Protein AF-A0AAD3DGN3-F1 (afdb_monomer_lite)

Sequence (298 aa):
MSTAPLQTVFLSGINHNELRPGQQLTIDHLRALQQHLAENAGRARALQQLQQQAQQQGVRPTAAAGVGVKAEPAVKEEDGPKPAPPPQQAPAQQQAPPQPQPQQQPPQLQLTPQQLQQLQQLPPQQQAAALLALQLQQQQARAAAAAAAAQAQAQGQGARPQGAAYGVGPAALALNVFPQQSGRPGVPAGLPAHVQSAAAAAQHHQQHHQRSAAQQQKQQQKQQQKAAAAAAAAEADEGEGDEAATDQWVQCSKCQQWRQVPDEFWPDIENADEDEDWLCKDALWDVEEYEPHTPACC

Structure (mmCIF, N/CA/C/O backbone):
data_AF-A0AAD3DGN3-F1
#
_entry.id   AF-A0AAD3DGN3-F1
#
loop_
_atom_site.group_PDB
_atom_site.id
_atom_site.type_symbol
_atom_site.label_atom_id
_atom_site.label_alt_id
_atom_site.label_comp_id
_atom_site.label_asym_id
_atom_site.label_entity_id
_atom_site.label_seq_id
_atom_site.pdbx_PDB_ins_code
_atom_site.Cartn_x
_atom_site.Cartn_y
_atom_site.Cartn_z
_atom_site.occupancy
_atom_site.B_iso_or_equiv
_atom_site.auth_seq_id
_atom_site.auth_comp_id
_atom_site.auth_asym_id
_atom_site.auth_atom_id
_atom_site.pdbx_PDB_model_num
ATOM 1 N N . MET A 1 1 ? 34.299 24.118 -24.457 1.00 45.72 1 MET A N 1
ATOM 2 C CA . MET A 1 1 ? 32.856 23.966 -24.723 1.00 45.72 1 MET A CA 1
ATOM 3 C C . MET A 1 1 ? 32.385 22.802 -23.874 1.00 45.72 1 MET A C 1
ATOM 5 O O . MET A 1 1 ? 32.772 21.679 -24.154 1.00 45.72 1 MET A O 1
ATOM 9 N N . SER A 1 2 ? 31.711 23.107 -22.763 1.00 46.41 2 SER A N 1
ATOM 10 C CA . SER A 1 2 ? 31.188 22.121 -21.813 1.00 46.41 2 SER A CA 1
ATOM 11 C C . SER A 1 2 ? 29.794 21.694 -22.244 1.00 46.41 2 SER A C 1
ATOM 13 O O . SER A 1 2 ? 28.918 22.545 -22.376 1.00 46.41 2 SER A O 1
ATOM 15 N N . THR A 1 3 ? 29.582 20.397 -22.406 1.00 45.75 3 THR A N 1
ATOM 16 C CA . THR A 1 3 ? 28.257 19.787 -22.497 1.00 45.75 3 THR A CA 1
ATOM 17 C C . THR A 1 3 ? 28.015 19.009 -21.209 1.00 45.75 3 THR A C 1
ATOM 19 O O . THR A 1 3 ? 28.681 18.018 -20.927 1.00 45.75 3 THR A O 1
ATOM 22 N N . ALA A 1 4 ? 27.094 19.512 -20.389 1.00 43.28 4 ALA A N 1
ATOM 23 C CA . ALA A 1 4 ? 26.541 18.777 -19.260 1.00 43.28 4 ALA A CA 1
ATOM 24 C C . ALA A 1 4 ? 25.316 17.986 -19.751 1.00 43.28 4 ALA A C 1
ATOM 26 O O . ALA A 1 4 ? 24.482 18.580 -20.440 1.00 43.28 4 ALA A O 1
ATOM 27 N N . PRO A 1 5 ? 25.172 16.691 -19.428 1.00 54.66 5 PRO A N 1
ATOM 28 C CA . PRO A 1 5 ? 23.942 15.966 -19.709 1.00 54.66 5 PRO A CA 1
ATOM 29 C C . PRO A 1 5 ? 22.860 16.305 -18.673 1.00 54.66 5 PRO A C 1
ATOM 31 O O . PRO A 1 5 ? 23.113 16.352 -17.467 1.00 54.66 5 PRO A O 1
ATOM 34 N N . LEU A 1 6 ? 21.653 16.564 -19.178 1.00 44.12 6 LEU A N 1
ATOM 35 C CA . LEU A 1 6 ? 20.434 16.773 -18.405 1.00 44.12 6 LEU A CA 1
ATOM 36 C C . LEU A 1 6 ? 19.944 15.441 -17.828 1.00 44.12 6 LEU A C 1
ATOM 38 O O . LEU A 1 6 ? 19.894 14.433 -18.526 1.00 44.12 6 LEU A O 1
ATOM 42 N N . GLN A 1 7 ? 19.569 15.469 -16.550 1.00 40.38 7 GLN A N 1
ATOM 43 C CA . GLN A 1 7 ? 18.824 14.404 -15.893 1.00 40.38 7 GLN A CA 1
ATOM 44 C C . GLN A 1 7 ? 17.384 14.387 -16.411 1.00 40.38 7 GLN A C 1
ATOM 46 O O . GLN A 1 7 ? 16.714 15.420 -16.402 1.00 40.38 7 GLN A O 1
ATOM 51 N N . THR A 1 8 ? 16.889 13.211 -16.784 1.00 34.28 8 THR A N 1
ATOM 52 C CA . THR A 1 8 ? 15.460 12.971 -16.992 1.00 34.28 8 THR A CA 1
ATOM 53 C C . THR A 1 8 ? 14.993 12.010 -15.909 1.00 34.28 8 THR A C 1
ATOM 55 O O . THR A 1 8 ? 15.471 10.885 -15.805 1.00 34.28 8 THR A O 1
ATOM 58 N N . VAL A 1 9 ? 14.098 12.501 -15.057 1.00 39.91 9 VAL A N 1
ATOM 59 C CA . VAL A 1 9 ? 13.462 11.754 -13.974 1.00 39.91 9 VAL A CA 1
ATOM 60 C C . VAL A 1 9 ? 12.065 11.376 -14.458 1.00 39.91 9 VAL A C 1
ATOM 62 O O . VAL A 1 9 ? 11.221 12.255 -14.609 1.00 39.91 9 VAL A O 1
ATOM 65 N N . PHE A 1 10 ? 11.820 10.086 -14.688 1.00 35.41 10 PHE A N 1
ATOM 66 C CA . PHE A 1 10 ? 10.475 9.524 -14.809 1.00 35.41 10 PHE A CA 1
ATOM 67 C C . PHE A 1 10 ? 10.200 8.680 -13.559 1.00 35.41 10 PHE A C 1
ATOM 69 O O . PHE A 1 10 ? 10.872 7.684 -13.310 1.00 35.41 10 PHE A O 1
ATOM 76 N N . LEU A 1 11 ? 9.235 9.121 -12.749 1.00 56.00 11 LEU A N 1
ATOM 77 C CA . LEU A 1 11 ? 8.663 8.365 -11.635 1.00 56.00 11 LEU A CA 1
ATOM 78 C C . LEU A 1 11 ? 7.195 8.087 -11.960 1.00 56.00 11 LEU A C 1
ATOM 80 O O . LEU A 1 11 ? 6.357 8.988 -11.914 1.00 56.00 11 LEU A O 1
ATOM 84 N N . SER A 1 12 ? 6.880 6.831 -12.252 1.00 41.41 12 SER A N 1
ATOM 85 C CA . SER A 1 12 ? 5.540 6.268 -12.095 1.00 41.41 12 SER A CA 1
ATOM 86 C C . SER A 1 12 ? 5.666 4.790 -11.743 1.00 41.41 12 SER A C 1
ATOM 88 O O . SER A 1 12 ? 6.341 4.052 -12.443 1.00 41.41 12 SER A O 1
ATOM 90 N N . GLY A 1 13 ? 5.051 4.411 -10.617 1.00 42.44 13 GLY A N 1
ATOM 91 C CA . GLY A 1 13 ? 4.724 3.033 -10.239 1.00 42.44 13 GLY A CA 1
ATOM 92 C C . GLY A 1 13 ? 5.894 2.060 -10.084 1.00 42.44 13 GLY A C 1
ATOM 93 O O . GLY A 1 13 ? 6.136 1.259 -10.973 1.00 42.44 13 GLY A O 1
ATOM 94 N N . ILE A 1 14 ? 6.558 2.039 -8.920 1.00 43.88 14 ILE A N 1
ATOM 95 C 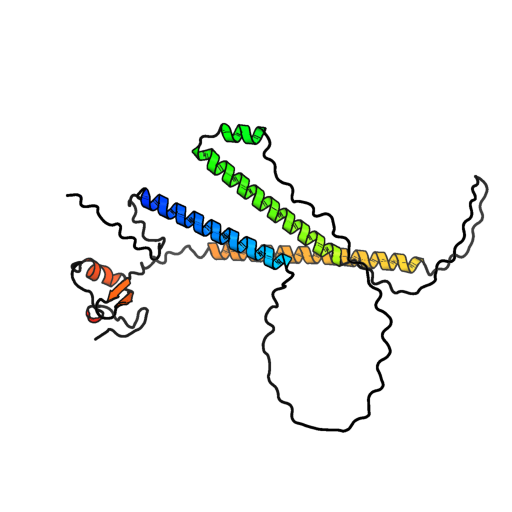CA . ILE A 1 14 ? 7.446 0.917 -8.561 1.00 43.88 14 ILE A CA 1
ATOM 96 C C . ILE A 1 14 ? 6.565 -0.299 -8.240 1.00 43.88 14 ILE A C 1
ATOM 98 O O . ILE A 1 14 ? 6.152 -0.513 -7.094 1.00 43.88 14 ILE A O 1
ATOM 102 N N . ASN A 1 15 ? 6.243 -1.062 -9.280 1.00 43.03 15 ASN A N 1
ATOM 103 C CA . ASN A 1 15 ? 5.674 -2.395 -9.175 1.00 43.03 15 ASN A CA 1
ATOM 104 C C . ASN A 1 15 ? 6.775 -3.318 -8.621 1.00 43.03 15 ASN A C 1
ATOM 106 O O . ASN A 1 15 ? 7.885 -3.353 -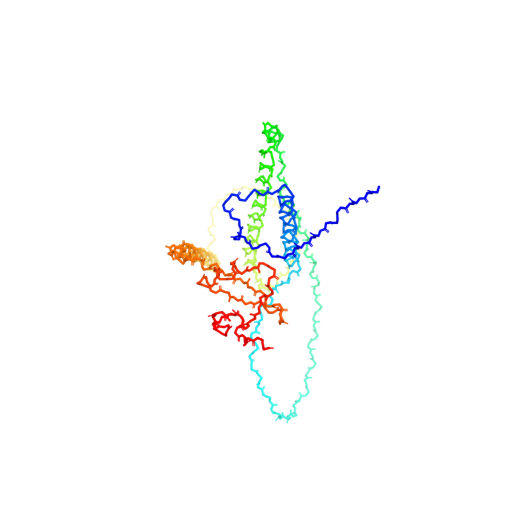9.146 1.00 43.03 15 ASN A O 1
ATOM 110 N N . HIS A 1 16 ? 6.524 -4.002 -7.503 1.00 48.09 16 HIS A N 1
ATOM 111 C CA . HIS A 1 16 ? 7.560 -4.737 -6.757 1.00 48.09 16 HIS A CA 1
ATOM 112 C C . HIS A 1 16 ? 8.007 -6.055 -7.432 1.00 48.09 16 HIS A C 1
ATOM 114 O O . HIS A 1 16 ? 8.750 -6.813 -6.813 1.00 48.09 16 HIS A O 1
ATOM 120 N N . ASN A 1 17 ? 7.596 -6.325 -8.678 1.00 45.44 17 ASN A N 1
ATOM 121 C CA . ASN A 1 17 ? 7.754 -7.636 -9.317 1.00 45.44 17 ASN A CA 1
ATOM 122 C C . ASN A 1 17 ? 8.798 -7.713 -10.453 1.00 45.44 17 ASN A C 1
ATOM 124 O O . ASN A 1 17 ? 9.010 -8.785 -11.003 1.00 45.44 17 ASN A O 1
ATOM 128 N N . GLU A 1 18 ? 9.503 -6.625 -10.788 1.00 46.66 18 GLU A N 1
ATOM 129 C CA . GLU A 1 18 ? 10.437 -6.601 -11.937 1.00 46.66 18 GLU A CA 1
ATOM 130 C C . GLU A 1 18 ? 11.936 -6.647 -11.581 1.00 46.66 18 GLU A C 1
ATOM 132 O O . GLU A 1 18 ? 12.802 -6.300 -12.387 1.00 46.66 18 GLU A O 1
ATOM 137 N N . LEU A 1 19 ? 12.306 -7.104 -10.383 1.00 49.84 19 LEU A N 1
ATOM 138 C CA . LEU A 1 19 ? 13.719 -7.363 -10.086 1.00 49.84 19 LEU A CA 1
ATOM 139 C C . LEU A 1 19 ? 14.132 -8.708 -10.696 1.00 49.84 19 LEU A C 1
ATOM 141 O O . LEU A 1 19 ? 14.111 -9.741 -10.025 1.00 49.84 19 LEU A O 1
ATOM 145 N N . ARG A 1 20 ? 14.538 -8.690 -11.977 1.00 49.59 20 ARG A N 1
ATOM 146 C CA . ARG A 1 20 ? 15.172 -9.848 -12.631 1.00 49.59 20 ARG A CA 1
ATOM 147 C C . ARG A 1 20 ? 16.309 -10.374 -11.735 1.00 49.59 20 ARG A C 1
ATOM 149 O O . ARG A 1 20 ? 17.140 -9.572 -11.283 1.00 49.59 20 ARG A O 1
ATOM 156 N N . PRO A 1 21 ? 16.407 -11.696 -11.499 1.00 43.12 21 PRO A N 1
ATOM 157 C CA . PRO A 1 21 ? 17.508 -12.271 -10.737 1.00 43.12 21 PRO A CA 1
ATOM 158 C C . PRO A 1 21 ? 18.853 -11.847 -11.342 1.00 43.12 21 PRO A C 1
ATOM 160 O O . PRO A 1 21 ? 19.177 -12.204 -12.472 1.00 43.12 21 PRO A O 1
ATOM 163 N N . GLY A 1 22 ? 19.631 -11.056 -10.597 1.00 66.38 22 GLY A N 1
ATOM 164 C CA . GLY A 1 22 ? 20.958 -10.587 -11.013 1.00 66.38 22 GLY A CA 1
ATOM 165 C C . GLY A 1 22 ? 21.065 -9.110 -11.408 1.00 66.38 22 GLY A C 1
ATOM 166 O O . GLY A 1 22 ? 22.178 -8.652 -11.675 1.00 66.38 22 GLY A O 1
ATOM 167 N N . GLN A 1 23 ? 19.976 -8.332 -11.401 1.00 66.19 23 GLN A N 1
ATOM 168 C CA . GLN A 1 23 ? 20.078 -6.887 -11.618 1.00 66.19 23 GLN A CA 1
ATOM 169 C C . GLN A 1 23 ? 20.740 -6.213 -10.401 1.00 66.19 23 GLN A C 1
ATOM 171 O O . GLN A 1 23 ? 20.222 -6.246 -9.283 1.00 66.19 23 GLN A O 1
ATOM 176 N N . GLN A 1 24 ? 21.921 -5.616 -10.595 1.00 62.72 24 GLN A N 1
ATOM 177 C CA . GLN A 1 24 ? 22.593 -4.868 -9.533 1.00 62.72 24 GLN A CA 1
ATOM 178 C C . GLN A 1 24 ? 21.877 -3.533 -9.315 1.00 62.72 24 GLN A C 1
ATOM 180 O O . GLN A 1 24 ? 21.930 -2.641 -10.161 1.00 62.72 24 GLN A O 1
ATOM 185 N N . LEU A 1 25 ? 21.227 -3.389 -8.159 1.00 80.69 25 LEU A N 1
ATOM 186 C CA . LEU A 1 25 ? 20.672 -2.117 -7.700 1.00 80.69 25 LEU A CA 1
ATOM 187 C C . LEU A 1 25 ? 21.789 -1.074 -7.611 1.00 80.69 25 LEU A C 1
ATOM 189 O O . LEU A 1 25 ? 22.753 -1.230 -6.857 1.00 80.69 25 LEU A O 1
ATOM 193 N N . THR A 1 26 ? 21.659 0.006 -8.379 1.00 89.06 26 THR A N 1
ATOM 194 C CA . THR A 1 26 ? 22.617 1.110 -8.324 1.00 89.06 26 THR A CA 1
ATOM 195 C C . THR A 1 26 ? 22.485 1.867 -7.000 1.00 89.06 26 THR A C 1
ATOM 197 O O . THR A 1 26 ? 21.435 1.870 -6.350 1.00 89.06 26 THR A O 1
ATOM 200 N N . ILE A 1 27 ? 23.562 2.543 -6.588 1.00 87.62 27 ILE A N 1
ATOM 201 C CA . ILE A 1 27 ? 23.590 3.350 -5.355 1.00 87.62 27 ILE A CA 1
ATOM 202 C C . ILE A 1 27 ? 22.490 4.424 -5.367 1.00 87.62 27 ILE A C 1
ATOM 204 O O . ILE A 1 27 ? 21.884 4.698 -4.329 1.00 87.62 27 ILE A O 1
ATOM 208 N N . ASP A 1 28 ? 22.201 5.004 -6.532 1.00 82.69 28 ASP A N 1
ATOM 209 C CA . ASP A 1 28 ? 21.138 5.998 -6.676 1.00 82.69 28 ASP A CA 1
ATOM 210 C C . ASP A 1 28 ? 19.746 5.384 -6.483 1.00 82.69 28 ASP A C 1
ATOM 212 O O . ASP A 1 28 ? 18.898 5.998 -5.833 1.00 82.69 28 ASP A O 1
ATOM 216 N N . HIS A 1 29 ? 19.533 4.141 -6.927 1.00 81.94 29 HIS A N 1
ATOM 217 C CA . HIS A 1 29 ? 18.278 3.417 -6.712 1.00 81.94 29 HIS A CA 1
ATOM 218 C C . HIS A 1 29 ? 18.041 3.117 -5.224 1.00 81.94 29 HIS A C 1
ATOM 220 O O . HIS A 1 29 ? 16.959 3.361 -4.692 1.00 81.94 29 HIS A O 1
ATOM 226 N N . LEU A 1 30 ? 19.085 2.682 -4.509 1.00 82.88 30 LEU A N 1
ATOM 227 C CA . LEU A 1 30 ? 19.052 2.495 -3.052 1.00 82.88 30 LEU A CA 1
ATOM 228 C C . LEU A 1 30 ? 18.741 3.800 -2.303 1.00 82.88 30 LEU A C 1
ATOM 230 O O . LEU A 1 30 ? 17.990 3.795 -1.325 1.00 82.88 30 LEU A O 1
ATOM 234 N N . ARG A 1 31 ? 19.290 4.931 -2.763 1.00 89.69 31 ARG A N 1
ATOM 235 C CA . ARG A 1 31 ? 19.014 6.248 -2.172 1.00 89.69 31 ARG A CA 1
ATOM 236 C C . ARG A 1 31 ? 17.572 6.694 -2.424 1.00 89.69 31 ARG A C 1
ATOM 238 O O . ARG A 1 31 ? 16.940 7.193 -1.495 1.00 89.69 31 ARG A O 1
ATOM 245 N N . ALA A 1 32 ? 17.048 6.484 -3.630 1.00 83.56 32 ALA A N 1
ATOM 246 C CA . ALA A 1 32 ? 15.655 6.782 -3.963 1.00 83.56 32 ALA A CA 1
ATOM 247 C C . ALA A 1 32 ? 14.682 5.944 -3.114 1.00 83.56 32 ALA A C 1
ATOM 249 O O . ALA A 1 32 ? 13.751 6.488 -2.517 1.00 83.56 32 ALA A O 1
ATOM 250 N N . LEU A 1 33 ? 14.956 4.644 -2.957 1.00 85.75 33 LEU A N 1
ATOM 251 C CA . LEU A 1 33 ? 14.155 3.753 -2.116 1.00 85.75 33 LEU A CA 1
ATOM 252 C C . LEU A 1 33 ? 14.154 4.208 -0.646 1.00 85.75 33 LEU A C 1
ATOM 254 O O . LEU A 1 33 ? 13.114 4.232 0.012 1.00 85.75 33 LEU A O 1
ATOM 258 N N . GLN A 1 34 ? 15.314 4.630 -0.134 1.00 87.75 34 GLN A N 1
ATOM 259 C CA . GLN A 1 34 ? 15.441 5.146 1.229 1.00 87.75 34 GLN A CA 1
ATOM 260 C C . GLN A 1 34 ? 14.637 6.438 1.444 1.00 87.75 34 GLN A C 1
ATOM 262 O O . GLN A 1 34 ? 13.997 6.588 2.487 1.00 87.75 34 GLN A O 1
ATOM 267 N N . GLN A 1 35 ? 14.641 7.358 0.475 1.00 88.81 35 GLN A N 1
ATOM 268 C CA . GLN A 1 35 ? 13.843 8.586 0.547 1.00 88.81 35 GLN A CA 1
ATOM 269 C C . GLN A 1 35 ? 12.344 8.278 0.561 1.00 88.81 35 GLN A C 1
ATOM 271 O O . GLN A 1 35 ? 11.631 8.777 1.429 1.00 88.81 35 GLN A O 1
ATOM 276 N N . HIS A 1 36 ? 11.888 7.377 -0.310 1.00 84.94 36 HIS A N 1
ATOM 277 C CA . HIS A 1 36 ? 10.484 6.975 -0.365 1.00 84.94 36 HIS A CA 1
ATOM 278 C C . HIS A 1 36 ? 10.011 6.311 0.944 1.00 84.94 36 HIS A C 1
ATOM 280 O O . HIS A 1 36 ? 8.926 6.602 1.454 1.00 84.94 36 HIS A O 1
ATOM 286 N N . LEU A 1 37 ? 10.849 5.467 1.562 1.00 83.62 37 LEU A N 1
ATOM 287 C CA . LEU A 1 37 ? 10.567 4.896 2.886 1.00 83.62 37 LEU A CA 1
ATOM 288 C C . LEU A 1 37 ? 10.472 5.974 3.977 1.00 83.62 37 LEU A C 1
ATOM 290 O O . LEU A 1 37 ? 9.599 5.895 4.844 1.00 83.62 37 LEU A O 1
ATOM 294 N N . ALA A 1 38 ? 11.331 6.997 3.933 1.00 82.62 38 ALA A N 1
ATOM 295 C CA . ALA A 1 38 ? 11.286 8.109 4.880 1.00 82.62 38 ALA A CA 1
ATOM 296 C C . ALA A 1 38 ? 10.007 8.953 4.726 1.00 82.62 38 ALA A C 1
ATOM 298 O O . ALA A 1 38 ? 9.386 9.317 5.729 1.00 82.62 38 ALA A O 1
ATOM 299 N N . GLU A 1 39 ? 9.570 9.215 3.493 1.00 87.44 39 GLU A N 1
ATOM 300 C CA . GLU A 1 39 ? 8.315 9.920 3.207 1.00 87.44 39 GLU A CA 1
ATOM 301 C C . GLU A 1 39 ? 7.092 9.130 3.688 1.00 87.44 39 GLU A C 1
ATOM 303 O O . GLU A 1 39 ? 6.211 9.684 4.355 1.00 87.44 39 GLU A O 1
ATOM 308 N N . ASN A 1 40 ? 7.065 7.819 3.441 1.00 83.12 40 ASN A N 1
ATOM 309 C CA . ASN A 1 40 ? 5.987 6.948 3.910 1.00 83.12 40 ASN A CA 1
ATOM 310 C C . ASN A 1 40 ? 5.947 6.843 5.438 1.00 83.12 40 ASN A C 1
ATOM 312 O O . ASN A 1 40 ? 4.868 6.912 6.032 1.00 83.12 40 ASN A O 1
ATOM 316 N N . ALA A 1 41 ? 7.103 6.780 6.102 1.00 83.44 41 ALA A N 1
ATOM 317 C CA . ALA A 1 41 ? 7.174 6.850 7.560 1.00 83.44 41 ALA A CA 1
ATOM 318 C C . ALA A 1 41 ? 6.645 8.195 8.098 1.00 83.44 41 ALA A C 1
ATOM 320 O O . ALA A 1 41 ? 5.962 8.234 9.127 1.00 83.44 41 ALA A O 1
ATOM 321 N N . GLY A 1 42 ? 6.911 9.299 7.391 1.00 86.94 42 GLY A N 1
ATOM 322 C CA . GLY A 1 42 ? 6.343 10.616 7.684 1.00 86.94 42 GLY A CA 1
ATOM 323 C C . GLY A 1 42 ? 4.816 10.634 7.576 1.00 86.94 42 GLY A C 1
ATOM 324 O O . GLY A 1 42 ? 4.138 11.073 8.509 1.00 86.94 42 GLY A O 1
ATOM 325 N N . ARG A 1 43 ? 4.262 10.084 6.487 1.00 85.69 43 ARG A N 1
ATOM 326 C CA . ARG A 1 43 ? 2.808 9.949 6.279 1.00 85.69 43 ARG A CA 1
ATOM 327 C C . ARG A 1 43 ? 2.146 9.091 7.355 1.00 85.69 43 ARG A C 1
ATOM 329 O O . ARG A 1 43 ? 1.122 9.494 7.905 1.00 85.69 43 ARG A O 1
ATOM 336 N N . ALA A 1 44 ? 2.752 7.963 7.721 1.00 79.12 44 ALA A N 1
ATOM 337 C CA . ALA A 1 44 ? 2.249 7.101 8.789 1.00 79.12 44 ALA A CA 1
ATOM 338 C C . ALA A 1 44 ? 2.191 7.834 10.143 1.00 79.12 44 ALA A C 1
ATOM 340 O O . ALA A 1 44 ? 1.185 7.762 10.853 1.00 79.12 44 ALA A O 1
ATOM 341 N N . ARG A 1 45 ? 3.229 8.614 10.485 1.00 91.31 45 ARG A N 1
ATOM 342 C CA . ARG A 1 45 ? 3.232 9.454 11.698 1.00 91.31 45 ARG A CA 1
ATOM 343 C C . ARG A 1 45 ? 2.161 10.543 11.650 1.00 91.31 45 ARG A C 1
ATOM 345 O O . ARG A 1 45 ? 1.508 10.776 12.666 1.00 91.31 45 ARG A O 1
ATOM 352 N N . ALA A 1 46 ? 1.960 11.184 10.499 1.00 83.50 46 ALA A N 1
ATOM 353 C CA . ALA A 1 46 ? 0.929 12.206 10.325 1.00 83.50 46 ALA A CA 1
ATOM 354 C C . ALA A 1 46 ? -0.485 11.631 10.520 1.00 83.50 46 ALA A C 1
ATOM 356 O O . ALA A 1 46 ? -1.275 12.194 11.278 1.00 83.50 46 ALA A O 1
ATOM 357 N N . LEU A 1 47 ? -0.781 10.465 9.931 1.00 85.56 47 LEU A N 1
ATOM 358 C CA . LEU A 1 47 ? -2.053 9.763 10.143 1.00 85.56 47 LEU A CA 1
ATOM 359 C C . LEU A 1 47 ? -2.254 9.374 11.612 1.00 85.56 47 LEU A C 1
ATOM 361 O O . LEU A 1 47 ? -3.342 9.554 12.160 1.00 85.56 47 LEU A O 1
ATOM 365 N N . GLN A 1 48 ? -1.201 8.907 12.286 1.00 87.50 48 GLN A N 1
ATOM 366 C CA . GLN A 1 48 ? -1.275 8.564 13.705 1.00 87.50 48 GLN A CA 1
ATOM 367 C C . GLN A 1 48 ? -1.493 9.793 14.605 1.00 87.50 48 GLN A C 1
ATOM 369 O O . GLN A 1 48 ? -2.212 9.702 15.603 1.00 87.50 48 GLN A O 1
ATOM 374 N N . GLN A 1 49 ? -0.914 10.949 14.269 1.00 88.31 49 GLN A N 1
ATOM 375 C CA . GLN A 1 49 ? -1.197 12.206 14.969 1.00 88.31 49 GLN A CA 1
ATOM 376 C C . GLN A 1 49 ? -2.639 12.663 14.743 1.00 88.31 49 GLN A C 1
ATOM 378 O O . GLN A 1 49 ? -3.305 13.050 15.703 1.00 88.31 49 GLN A O 1
ATOM 383 N N . LEU A 1 50 ? -3.144 12.564 13.512 1.00 85.56 50 LEU A N 1
ATOM 384 C CA . LEU A 1 50 ? -4.530 12.903 13.190 1.00 85.56 50 LEU A CA 1
ATOM 385 C C . LEU A 1 50 ? -5.512 12.021 13.976 1.00 85.56 50 LEU A C 1
ATOM 387 O O . LEU A 1 50 ? -6.469 12.521 14.564 1.00 85.56 50 LEU A O 1
ATOM 391 N N . GLN A 1 51 ? -5.231 10.719 14.070 1.00 84.56 51 GLN A N 1
ATOM 392 C CA . GLN A 1 51 ? -6.032 9.785 14.860 1.00 84.56 51 GLN A CA 1
ATOM 393 C C . GLN A 1 51 ? -6.027 10.140 16.357 1.00 84.56 51 GLN A C 1
ATOM 395 O O . GLN A 1 51 ? -7.067 10.068 17.009 1.00 84.56 51 GLN A O 1
ATOM 400 N N . GLN A 1 52 ? -4.888 10.572 16.909 1.00 84.25 52 GLN A N 1
ATOM 401 C CA . GLN A 1 52 ? -4.812 11.045 18.296 1.00 84.25 52 GLN A CA 1
ATOM 402 C C . GLN A 1 52 ? -5.581 12.352 18.515 1.00 84.25 52 GLN A C 1
ATOM 404 O O . GLN A 1 52 ? -6.232 12.505 19.548 1.00 84.25 52 GLN A O 1
ATOM 409 N N . GLN A 1 53 ? -5.544 13.282 17.558 1.00 85.88 53 GLN A N 1
ATOM 410 C CA . GLN A 1 53 ? -6.338 14.512 17.631 1.00 85.88 53 GLN A CA 1
ATOM 411 C C . GLN A 1 53 ? -7.840 14.208 17.590 1.00 85.88 53 GLN A C 1
ATOM 413 O O . GLN A 1 53 ? -8.589 14.755 18.397 1.00 85.88 53 GLN A O 1
ATOM 418 N N . ALA A 1 54 ? -8.276 13.282 16.731 1.00 75.88 54 ALA A N 1
ATOM 419 C CA . ALA A 1 54 ? -9.673 12.855 16.658 1.00 75.88 54 ALA A CA 1
ATOM 420 C C . ALA A 1 54 ? -10.175 12.254 17.986 1.00 75.88 54 ALA A C 1
ATOM 422 O O . ALA A 1 54 ? -11.292 12.542 18.413 1.00 75.88 54 ALA A O 1
ATOM 423 N N . GLN A 1 55 ? -9.332 11.484 18.686 1.00 80.12 55 GLN A N 1
ATOM 424 C CA . GLN A 1 55 ? -9.662 10.939 20.009 1.00 80.12 55 GLN A CA 1
ATOM 425 C C . GLN A 1 55 ? -9.783 12.028 21.087 1.00 80.12 55 GLN A C 1
ATOM 427 O O . GLN A 1 55 ? -10.671 11.952 21.934 1.00 80.12 55 GLN A O 1
ATOM 432 N N . GLN A 1 56 ? -8.932 13.059 21.047 1.00 79.75 56 GLN A N 1
ATOM 433 C CA . GLN A 1 56 ? -8.975 14.167 22.012 1.00 79.75 56 GLN A CA 1
ATOM 434 C C . GLN A 1 56 ? -10.181 15.087 21.813 1.00 79.75 56 GLN A C 1
ATOM 436 O O . GLN A 1 56 ? -10.695 15.642 22.780 1.00 79.75 56 GLN A O 1
ATOM 441 N N . GLN A 1 57 ? -10.661 15.232 20.577 1.00 78.69 57 GLN A N 1
ATOM 442 C CA . GLN A 1 57 ? -11.819 16.075 20.274 1.00 78.69 57 GLN A CA 1
ATOM 443 C C . GLN A 1 57 ? -13.160 15.408 20.620 1.00 78.69 57 GLN A C 1
ATOM 445 O O . GLN A 1 57 ? -14.210 16.015 20.428 1.00 78.69 57 GLN A O 1
ATOM 450 N N . GLY A 1 58 ? -13.159 14.169 21.132 1.00 63.09 58 GLY A N 1
ATOM 451 C CA . GLY A 1 58 ? -14.386 13.471 21.527 1.00 63.09 58 GLY A CA 1
ATOM 452 C C . GLY A 1 58 ? -15.356 13.230 20.366 1.00 63.09 58 GLY A C 1
ATOM 453 O O . GLY A 1 58 ? -16.527 12.924 20.603 1.00 63.09 58 GLY A O 1
ATOM 454 N N . VAL A 1 59 ? -14.884 13.353 19.118 1.00 50.41 59 VAL A N 1
ATOM 455 C CA . VAL A 1 59 ? -15.676 13.097 17.916 1.00 50.41 59 VAL A CA 1
ATOM 456 C C . VAL A 1 59 ? -15.831 11.589 17.807 1.00 50.41 59 VAL A C 1
ATOM 458 O O . VAL A 1 59 ? -15.028 10.883 17.201 1.00 50.41 59 VAL A O 1
ATOM 461 N N . ARG A 1 60 ? -16.864 11.065 18.468 1.00 48.19 60 ARG A N 1
ATOM 462 C CA . ARG A 1 60 ? -17.333 9.710 18.211 1.00 48.19 60 ARG A CA 1
ATOM 463 C C . ARG A 1 60 ? -17.706 9.650 16.729 1.00 48.19 60 ARG A C 1
ATOM 465 O O . ARG A 1 60 ? -18.518 10.477 16.315 1.00 48.19 60 ARG A O 1
ATOM 472 N N . PRO A 1 61 ? -17.157 8.713 15.937 1.00 48.66 61 PRO A N 1
ATOM 473 C CA . PRO A 1 61 ? -17.652 8.498 14.590 1.00 48.66 61 PRO A CA 1
ATOM 474 C C . PRO A 1 61 ? -19.126 8.118 14.721 1.00 48.66 61 PRO A C 1
ATOM 476 O O . PRO A 1 61 ? -19.468 7.059 15.251 1.00 48.66 61 PRO A O 1
ATOM 479 N N . THR A 1 62 ? -20.012 9.023 14.319 1.00 47.75 62 THR A N 1
ATOM 480 C CA . THR A 1 62 ? -21.422 8.721 14.127 1.00 47.75 62 THR A CA 1
ATOM 481 C C . THR A 1 62 ? -21.482 7.719 12.989 1.00 47.75 62 THR A C 1
ATOM 483 O O . THR A 1 62 ? -21.385 8.079 11.820 1.00 47.75 62 THR A O 1
ATOM 486 N N . ALA A 1 63 ? -21.578 6.437 13.346 1.00 45.31 63 ALA A N 1
ATOM 487 C CA . ALA A 1 63 ? -21.960 5.395 12.413 1.00 45.31 63 ALA A CA 1
ATOM 488 C C . ALA A 1 63 ? -23.237 5.872 11.714 1.00 45.31 63 ALA A C 1
ATOM 490 O O . ALA A 1 63 ? -24.238 6.150 12.379 1.00 45.31 63 ALA A O 1
ATOM 491 N N . ALA A 1 64 ? -23.149 6.058 10.398 1.00 43.12 64 ALA A N 1
ATOM 492 C CA . ALA A 1 64 ? -24.247 6.499 9.564 1.00 43.12 64 ALA A CA 1
ATOM 493 C C . ALA A 1 64 ? -25.438 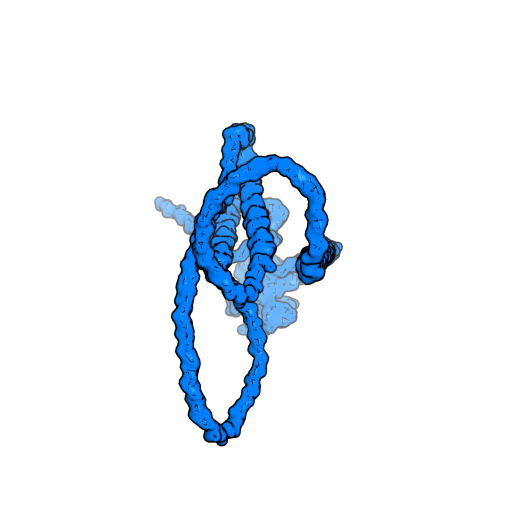5.557 9.780 1.00 43.12 64 ALA A C 1
ATOM 495 O O . ALA A 1 64 ? -25.431 4.403 9.354 1.00 43.12 64 ALA A O 1
ATOM 496 N N . ALA A 1 65 ? -26.438 6.050 10.508 1.00 43.91 65 ALA A N 1
ATOM 497 C CA . ALA A 1 65 ? -27.732 5.414 10.609 1.00 43.91 65 ALA A CA 1
ATOM 498 C C . ALA A 1 65 ? -28.357 5.420 9.211 1.00 43.91 65 ALA A C 1
ATOM 500 O O . ALA A 1 65 ? -28.419 6.461 8.554 1.00 43.91 65 ALA A O 1
ATOM 501 N N . GLY A 1 66 ? -28.767 4.235 8.762 1.00 43.72 66 GLY A N 1
ATOM 502 C CA . GLY A 1 66 ? -29.404 4.016 7.476 1.00 43.72 66 GLY A CA 1
ATOM 503 C C . GLY A 1 66 ? -30.549 4.993 7.229 1.00 43.72 66 GLY A C 1
ATOM 504 O O . GLY A 1 66 ? -31.442 5.169 8.059 1.00 43.72 66 GLY A O 1
ATOM 505 N N . VAL A 1 67 ? -30.510 5.610 6.052 1.00 43.69 67 VAL A N 1
ATOM 506 C CA . VAL A 1 67 ? -31.602 6.395 5.486 1.00 43.69 67 VAL A CA 1
ATOM 507 C C . VAL A 1 67 ? -32.707 5.413 5.104 1.00 43.69 67 VAL A C 1
ATOM 509 O O . VAL A 1 67 ? -32.690 4.808 4.036 1.00 43.69 67 VAL A O 1
ATOM 512 N N . GLY A 1 68 ? -33.640 5.210 6.029 1.00 49.62 68 GLY A N 1
ATOM 513 C CA . GLY A 1 68 ? -34.866 4.458 5.825 1.00 49.62 68 GLY A CA 1
ATOM 514 C C . GLY A 1 68 ? -36.076 5.387 5.803 1.00 49.62 68 GLY A C 1
ATOM 515 O O . GLY A 1 68 ? -36.388 6.018 6.804 1.00 49.62 68 GLY A O 1
ATOM 516 N N . VAL A 1 69 ? -36.777 5.355 4.668 1.00 43.84 69 VAL A N 1
ATOM 517 C CA . VAL A 1 69 ? -38.216 5.614 4.491 1.00 43.84 69 VAL A CA 1
ATOM 518 C C . VAL A 1 69 ? -38.692 7.072 4.586 1.00 43.84 69 VAL A C 1
ATOM 520 O O . VAL A 1 69 ? -38.950 7.630 5.647 1.00 43.84 69 VAL A O 1
ATOM 523 N N . LYS A 1 70 ? -38.937 7.642 3.401 1.00 46.78 70 LYS A N 1
ATOM 524 C CA . LYS A 1 70 ? -39.810 8.795 3.178 1.00 46.78 70 LYS A CA 1
ATOM 525 C C . LYS A 1 70 ? -41.249 8.274 3.077 1.00 46.78 70 LYS A C 1
ATOM 527 O O . LYS A 1 70 ? -41.590 7.641 2.083 1.00 46.78 70 LYS A O 1
ATOM 532 N N . ALA A 1 71 ? -42.067 8.516 4.096 1.00 45.94 71 ALA A N 1
ATOM 533 C CA . ALA A 1 71 ? -43.519 8.385 4.024 1.00 45.94 71 ALA A CA 1
ATOM 534 C C . ALA A 1 71 ? -44.149 9.756 4.302 1.00 45.94 71 ALA A C 1
ATOM 536 O O . ALA A 1 71 ? -43.741 10.459 5.227 1.00 45.94 71 ALA A O 1
ATOM 537 N N . GLU A 1 72 ? -45.088 10.129 3.432 1.00 48.91 72 GLU A N 1
ATOM 538 C CA . GLU A 1 72 ? -45.962 11.305 3.500 1.00 48.91 72 GLU A CA 1
ATOM 539 C C . GLU A 1 72 ? -46.615 11.499 4.875 1.00 48.91 72 GLU A C 1
ATOM 541 O O . GLU A 1 72 ? -46.824 10.539 5.619 1.00 48.91 72 GLU A O 1
ATOM 546 N N . PRO A 1 73 ? -47.070 12.731 5.156 1.00 55.19 73 PRO A N 1
ATOM 547 C CA . PRO A 1 73 ? -48.456 12.803 5.598 1.00 55.19 73 PRO A CA 1
ATOM 548 C C . PRO A 1 73 ? -49.263 13.935 4.963 1.00 55.19 73 PRO A C 1
ATOM 550 O O . PRO A 1 73 ? -48.823 15.077 4.819 1.00 55.19 73 PRO A O 1
ATOM 553 N N . ALA A 1 74 ? -50.507 13.573 4.661 1.00 44.78 74 ALA A N 1
ATOM 554 C CA . ALA A 1 74 ? -51.604 14.470 4.379 1.00 44.78 74 ALA A CA 1
ATOM 555 C C . ALA A 1 74 ? -52.136 15.125 5.665 1.00 44.78 74 ALA A C 1
ATOM 557 O O . ALA A 1 74 ? -52.317 14.495 6.704 1.00 44.78 74 ALA A O 1
ATOM 558 N N . VAL A 1 75 ? -52.401 16.415 5.503 1.00 52.97 75 VAL A N 1
ATOM 559 C CA . VAL A 1 75 ? -53.302 17.329 6.210 1.00 52.97 75 VAL A CA 1
ATOM 560 C C . VAL A 1 75 ? -54.397 16.668 7.065 1.00 52.97 75 VAL A C 1
ATOM 562 O O . VAL A 1 75 ? -55.225 15.917 6.548 1.00 52.97 75 VAL A O 1
ATOM 565 N N . LYS A 1 76 ? -54.511 17.094 8.330 1.00 43.84 76 LYS A N 1
ATOM 566 C CA . LYS A 1 76 ? -55.795 17.536 8.896 1.00 43.84 76 LYS A CA 1
ATOM 567 C C . LYS A 1 76 ? -55.589 18.449 10.104 1.00 43.84 76 LYS A C 1
ATOM 569 O O . LYS A 1 76 ? -54.937 18.103 11.081 1.00 43.84 76 LYS A O 1
ATOM 574 N N . GLU A 1 77 ? -56.140 19.635 9.928 1.00 51.97 77 GLU A N 1
ATOM 575 C CA . GLU A 1 77 ? -56.274 20.757 10.841 1.00 51.97 77 GLU A CA 1
ATOM 576 C C . GLU A 1 77 ? -57.390 20.423 11.842 1.00 51.97 77 GLU A C 1
ATOM 578 O O . GLU A 1 77 ? -58.520 20.180 11.422 1.00 51.97 77 GLU A O 1
ATOM 583 N N . GLU A 1 78 ? -57.084 20.374 13.141 1.00 43.75 78 GLU A N 1
ATOM 584 C CA . GLU A 1 78 ? -58.092 20.473 14.200 1.00 43.75 78 GLU A CA 1
ATOM 585 C C . GLU A 1 78 ? -57.607 21.431 15.293 1.00 43.75 78 GLU A C 1
ATOM 587 O O . GLU A 1 78 ? -56.523 21.289 15.865 1.00 43.75 78 GLU A O 1
ATOM 592 N N . ASP A 1 79 ? -58.448 22.439 15.511 1.00 61.53 79 ASP A N 1
ATOM 593 C CA . ASP A 1 79 ? -58.397 23.480 16.526 1.00 61.53 79 ASP A CA 1
ATOM 594 C C . ASP A 1 79 ? -58.479 22.848 17.927 1.00 61.53 79 ASP A C 1
ATOM 596 O O . ASP A 1 79 ? -59.433 22.143 18.260 1.00 61.53 79 ASP A O 1
ATOM 600 N N . GLY A 1 80 ? -57.440 23.057 18.738 1.00 51.12 80 GLY A N 1
ATOM 601 C CA . GLY A 1 80 ? -57.299 22.469 20.068 1.00 51.12 80 GLY A CA 1
ATOM 602 C C . GLY A 1 80 ? -56.698 23.461 21.072 1.00 51.12 80 GLY A C 1
ATOM 603 O O . GLY A 1 80 ? -55.892 24.316 20.700 1.00 51.12 80 GLY A O 1
ATOM 604 N N . PRO A 1 81 ? -57.096 23.385 22.353 1.00 55.06 81 PRO A N 1
ATOM 605 C CA . PRO A 1 81 ? -57.060 24.502 23.289 1.00 55.06 81 PRO A CA 1
ATOM 606 C C . PRO A 1 81 ? -55.649 24.942 23.703 1.00 55.06 81 PRO A C 1
ATOM 608 O O . PRO A 1 81 ? -54.738 24.146 23.923 1.00 55.06 81 PRO A O 1
ATOM 611 N N . LYS A 1 82 ? -55.531 26.262 23.876 1.00 59.75 82 LYS A N 1
ATOM 612 C CA . LYS A 1 82 ? -54.365 27.031 24.327 1.00 59.75 82 LYS A CA 1
ATOM 613 C C . LYS A 1 82 ? -53.592 26.341 25.476 1.00 59.75 82 LYS A C 1
ATOM 615 O O . LYS A 1 82 ? -54.163 26.166 26.555 1.00 59.75 82 LYS A O 1
ATOM 620 N N . PRO A 1 83 ? -52.297 26.010 25.297 1.00 54.75 83 PRO A N 1
ATOM 621 C CA . PRO A 1 83 ? -51.496 25.373 26.336 1.00 54.75 83 PRO A CA 1
ATOM 622 C C . PRO A 1 83 ? -51.200 26.337 27.494 1.00 54.75 83 PRO A C 1
ATOM 624 O O . PRO A 1 83 ? -50.932 27.526 27.300 1.00 54.75 83 PRO A O 1
ATOM 627 N N . ALA A 1 84 ? -51.259 25.799 28.712 1.00 65.06 84 ALA A N 1
ATOM 628 C CA . ALA A 1 84 ? -50.893 26.489 29.942 1.00 65.06 84 ALA A CA 1
ATOM 629 C C . ALA A 1 84 ? -49.391 26.854 29.956 1.00 65.06 84 ALA A C 1
ATOM 631 O O . ALA A 1 84 ? -48.579 26.128 29.375 1.00 65.06 84 ALA A O 1
ATOM 632 N N . PRO A 1 85 ? -49.003 27.961 30.617 1.00 66.12 85 PRO A N 1
ATOM 633 C CA . PRO A 1 85 ? -47.610 28.384 30.691 1.00 66.12 85 PRO A CA 1
ATOM 634 C C . PRO A 1 85 ? -46.741 27.327 31.400 1.00 66.12 85 PRO A C 1
ATOM 636 O O . PRO A 1 85 ? -47.191 26.721 32.377 1.00 66.12 85 PRO A O 1
ATOM 639 N N . PRO A 1 86 ? -45.498 27.102 30.936 1.00 61.25 86 PRO A N 1
ATOM 640 C CA . PRO A 1 86 ? -44.602 26.123 31.535 1.00 61.25 86 PRO A CA 1
ATOM 641 C C . PRO A 1 86 ? -44.242 26.512 32.980 1.00 61.25 86 PRO A C 1
ATOM 643 O O . PRO A 1 86 ? -44.093 27.702 33.278 1.00 61.25 86 PRO A O 1
ATOM 646 N N . PRO A 1 87 ? -44.075 25.532 33.889 1.00 58.72 87 PRO A N 1
ATOM 647 C CA . PRO A 1 87 ? -43.614 25.797 35.243 1.00 58.72 87 PRO A CA 1
ATOM 648 C C . PRO A 1 87 ? -42.217 26.424 35.203 1.00 58.72 87 PRO A C 1
ATOM 650 O O . PRO A 1 87 ? -41.329 25.967 34.481 1.00 58.72 87 PRO A O 1
ATOM 653 N N . GLN A 1 88 ? -42.044 27.490 35.983 1.00 55.72 88 GLN A N 1
ATOM 654 C CA . GLN A 1 88 ? -40.780 28.199 36.144 1.00 55.72 88 GLN A CA 1
ATOM 655 C C . GLN A 1 88 ? -39.695 27.211 36.589 1.00 55.72 88 GLN A C 1
ATOM 657 O O . GLN A 1 88 ? -39.783 26.610 37.661 1.00 55.72 88 GLN A O 1
ATOM 662 N N . GLN A 1 89 ? -38.692 27.015 35.733 1.00 51.56 89 GLN A N 1
ATOM 663 C CA . GLN A 1 89 ? -37.531 26.187 36.034 1.00 51.56 89 GLN A CA 1
ATOM 664 C C . GLN A 1 89 ? -36.770 26.805 37.210 1.00 51.56 89 GLN A C 1
ATOM 666 O O . GLN A 1 89 ? -36.382 27.973 37.174 1.00 51.56 89 GLN A O 1
ATOM 671 N N . ALA A 1 90 ? -36.572 26.009 38.260 1.00 59.75 90 ALA A N 1
ATOM 672 C CA . ALA A 1 90 ? -35.717 26.366 39.381 1.00 59.75 90 ALA A CA 1
ATOM 673 C C . ALA A 1 90 ? -34.281 26.653 38.888 1.00 59.75 90 ALA A C 1
ATOM 675 O O . ALA A 1 90 ? -33.829 26.016 37.931 1.00 59.75 90 ALA A O 1
ATOM 676 N N . PRO A 1 91 ? -33.551 27.587 39.527 1.00 59.06 91 PRO A N 1
ATOM 677 C CA . PRO A 1 91 ? -32.210 27.969 39.104 1.00 59.06 91 PRO A CA 1
ATOM 678 C C . PRO A 1 91 ? -31.288 26.749 39.083 1.00 59.06 91 PRO A C 1
ATOM 680 O O . PRO A 1 91 ? -31.102 26.066 40.093 1.00 59.06 91 PRO A O 1
ATOM 683 N N . ALA A 1 92 ? -30.722 26.478 37.907 1.00 51.91 92 ALA A N 1
ATOM 684 C CA . ALA A 1 92 ? -29.726 25.440 37.701 1.00 51.91 92 ALA A CA 1
ATOM 685 C C . ALA A 1 92 ? -28.547 25.693 38.651 1.00 51.91 92 ALA A C 1
ATOM 687 O O . ALA A 1 92 ? -27.826 26.684 38.518 1.00 51.91 92 ALA A O 1
ATOM 688 N N . GLN A 1 93 ? -28.361 24.802 39.625 1.00 56.06 93 GLN A N 1
ATOM 689 C CA . GLN A 1 93 ? -27.168 24.808 40.457 1.00 56.06 93 GLN A CA 1
ATOM 690 C C . GLN A 1 93 ? -25.967 24.536 39.549 1.00 56.06 93 GLN A C 1
ATOM 692 O O . GLN A 1 93 ? -25.813 23.436 39.016 1.00 56.06 93 GLN A O 1
ATOM 697 N N . GLN A 1 94 ? -25.145 25.564 39.345 1.00 55.56 94 GLN A N 1
ATOM 698 C CA . GLN A 1 94 ? -23.858 25.477 38.667 1.00 55.56 94 GLN A CA 1
ATOM 699 C C . GLN A 1 94 ? -22.973 24.498 39.439 1.00 55.56 94 GLN A C 1
ATOM 701 O O . GLN A 1 94 ? -22.377 24.836 40.459 1.00 55.56 94 GLN A O 1
ATOM 706 N N . GLN A 1 95 ? -22.920 23.253 38.968 1.00 58.25 95 GLN A N 1
ATOM 707 C CA . GLN A 1 95 ? -21.915 22.302 39.414 1.00 58.25 95 GLN A CA 1
ATOM 708 C C . GLN A 1 95 ? -20.556 22.840 38.975 1.00 58.25 95 GLN A C 1
ATOM 710 O O . GLN A 1 95 ? -20.336 23.098 37.790 1.00 58.25 95 GLN A O 1
ATOM 715 N N . ALA A 1 96 ? -19.669 23.051 39.947 1.00 64.69 96 ALA A N 1
ATOM 716 C CA . ALA A 1 96 ? -18.305 23.479 39.694 1.00 64.69 96 ALA A CA 1
ATOM 717 C C . ALA A 1 96 ? -17.644 22.533 38.671 1.00 64.69 96 ALA A C 1
ATOM 719 O O . ALA A 1 96 ? -17.826 21.313 38.771 1.00 64.69 96 ALA A O 1
ATOM 720 N N . PRO A 1 97 ? -16.897 23.066 37.687 1.00 66.06 97 PRO A N 1
ATOM 721 C CA . PRO A 1 97 ? -16.217 22.244 36.699 1.00 66.06 97 PRO A CA 1
ATOM 722 C C . PRO A 1 97 ? -15.305 21.233 37.412 1.00 66.06 97 PRO A C 1
ATOM 724 O O . PRO A 1 97 ? -14.626 21.601 38.377 1.00 66.06 97 PRO A O 1
ATOM 727 N N . PRO A 1 98 ? -15.300 19.957 36.984 1.00 65.44 98 PRO A N 1
ATOM 728 C CA . PRO A 1 98 ? -14.442 18.948 37.584 1.00 65.44 98 PRO A CA 1
ATOM 729 C C . PRO A 1 98 ? -12.989 19.414 37.490 1.00 65.44 98 PRO A C 1
ATOM 731 O O . PRO A 1 98 ? -12.526 19.811 36.419 1.00 65.44 98 PRO A O 1
ATOM 734 N N . GLN A 1 99 ? -12.284 19.402 38.623 1.00 68.75 99 GLN A N 1
ATOM 735 C CA . GLN A 1 99 ? -10.878 19.785 38.646 1.00 68.75 99 GLN A CA 1
ATOM 736 C C . GLN A 1 99 ? -10.078 18.878 37.697 1.00 68.75 99 GLN A C 1
ATOM 738 O O . GLN A 1 99 ? -10.290 17.660 37.706 1.00 68.75 99 GLN A O 1
ATOM 743 N N . PRO A 1 100 ? -9.173 19.443 36.877 1.00 61.34 100 PRO A N 1
ATOM 744 C CA . PRO A 1 100 ? -8.335 18.661 35.985 1.00 61.34 100 PRO A CA 1
ATOM 745 C C . PRO A 1 100 ? -7.497 17.694 36.821 1.00 61.34 100 PRO A C 1
ATOM 747 O O . PRO A 1 100 ? -6.723 18.107 37.685 1.00 61.34 100 PRO A O 1
ATOM 750 N N . GLN A 1 101 ? -7.672 16.394 36.586 1.00 66.75 101 GLN A N 1
ATOM 751 C CA . GLN A 1 101 ? -6.794 15.401 37.189 1.00 66.75 101 GLN A CA 1
ATOM 752 C C . GLN A 1 101 ? -5.358 15.648 36.705 1.00 66.75 101 GLN A C 1
ATOM 754 O O . GLN A 1 101 ? -5.167 16.009 35.538 1.00 66.75 101 GLN A O 1
ATOM 759 N N . PRO A 1 102 ? -4.348 15.472 37.574 1.00 66.56 102 PRO A N 1
ATOM 760 C CA . PRO A 1 102 ? -2.955 15.637 37.189 1.00 66.56 102 PRO A CA 1
ATOM 761 C C . PRO A 1 102 ? -2.659 14.711 36.008 1.00 66.56 102 PRO A C 1
ATOM 763 O O . PRO A 1 102 ? -2.782 13.491 36.125 1.00 66.56 102 PRO A O 1
ATOM 766 N N . GLN A 1 103 ? -2.310 15.297 34.859 1.00 65.38 103 GLN A N 1
ATOM 767 C CA . GLN A 1 103 ? -1.860 14.540 33.697 1.00 65.38 103 GLN A CA 1
ATOM 768 C C . GLN A 1 103 ? -0.635 13.733 34.120 1.00 65.38 103 GLN A C 1
ATOM 770 O O . GLN A 1 103 ? 0.444 14.289 34.325 1.00 65.38 103 GLN A O 1
ATOM 775 N N . GLN A 1 104 ? -0.799 12.420 34.274 1.00 66.25 104 GLN A N 1
ATOM 776 C CA . GLN A 1 104 ? 0.344 11.537 34.411 1.00 66.25 104 GLN A CA 1
ATOM 777 C C . GLN A 1 104 ? 1.071 11.541 33.071 1.00 66.25 104 GLN A C 1
ATOM 779 O O . GLN A 1 104 ? 0.602 10.958 32.094 1.00 66.25 104 GLN A O 1
ATOM 784 N N . GLN A 1 105 ? 2.195 12.255 33.010 1.00 62.91 105 GLN A N 1
ATOM 785 C CA . GLN A 1 105 ? 3.096 12.146 31.876 1.00 62.91 105 GLN A CA 1
ATOM 786 C C . GLN A 1 105 ? 3.503 10.675 31.737 1.00 62.91 105 GLN A C 1
ATOM 788 O O . GLN A 1 105 ? 3.888 10.056 32.734 1.00 62.91 105 GLN A O 1
ATOM 793 N N . PRO A 1 106 ? 3.406 10.095 30.529 1.00 62.28 106 PRO A N 1
ATOM 794 C CA . PRO A 1 106 ? 3.826 8.723 30.317 1.00 62.28 106 PRO A CA 1
ATOM 795 C C . PRO A 1 106 ? 5.303 8.591 30.712 1.00 62.28 106 PRO A C 1
ATOM 797 O O . PRO A 1 106 ? 6.089 9.500 30.421 1.00 62.28 106 PRO A O 1
ATOM 800 N N . PRO A 1 107 ? 5.695 7.486 31.367 1.00 66.00 107 PRO A N 1
ATOM 801 C CA . PRO A 1 107 ? 7.071 7.277 31.783 1.00 66.00 107 PRO A CA 1
ATOM 802 C C . PRO A 1 107 ? 7.982 7.362 30.556 1.00 66.00 107 PRO A C 1
ATOM 804 O O . PRO A 1 107 ? 7.911 6.546 29.635 1.00 66.00 107 PRO A O 1
ATOM 807 N N . GLN A 1 108 ? 8.825 8.390 30.524 1.00 71.69 108 GLN A N 1
ATOM 808 C CA . GLN A 1 108 ? 9.902 8.489 29.552 1.00 71.69 108 GLN A CA 1
ATOM 809 C C . GLN A 1 108 ? 10.921 7.419 29.941 1.00 71.69 108 GLN A C 1
ATOM 811 O O . GLN A 1 108 ? 11.559 7.525 30.988 1.00 71.69 108 GLN A O 1
ATOM 816 N N . LEU A 1 109 ? 11.040 6.365 29.131 1.00 68.62 109 LEU A N 1
ATOM 817 C CA . LEU A 1 109 ? 12.104 5.376 29.285 1.00 68.62 109 LEU A CA 1
ATOM 818 C C . LEU A 1 109 ? 13.435 6.080 29.009 1.00 68.62 109 LEU A C 1
ATOM 820 O O . LEU A 1 109 ? 13.839 6.249 27.861 1.00 68.62 109 LEU A O 1
ATOM 824 N N . GLN A 1 110 ? 14.077 6.553 30.074 1.00 82.88 110 GLN A N 1
ATOM 825 C CA . GLN A 1 110 ? 15.432 7.071 30.014 1.00 82.88 110 GLN A CA 1
ATOM 826 C C . GLN A 1 110 ? 16.368 5.876 29.845 1.00 82.88 110 GLN A C 1
ATOM 828 O O . GLN A 1 110 ? 16.390 4.977 30.686 1.00 82.88 110 GLN A O 1
ATOM 833 N N . LEU A 1 111 ? 17.112 5.862 28.738 1.00 85.38 111 LEU A N 1
ATOM 834 C CA . LEU A 1 111 ? 18.225 4.940 28.531 1.00 85.38 111 LEU A CA 1
ATOM 835 C C . LEU A 1 111 ? 19.142 5.008 29.751 1.00 85.38 111 LEU A C 1
ATOM 837 O O . LEU A 1 111 ? 19.626 6.084 30.111 1.00 85.38 111 LEU A O 1
ATOM 841 N N . THR A 1 112 ? 19.381 3.870 30.395 1.00 91.38 112 THR A N 1
ATOM 842 C CA . THR A 1 112 ? 20.346 3.846 31.491 1.00 91.38 112 THR A CA 1
ATOM 843 C C . THR A 1 112 ? 21.745 4.112 30.923 1.00 91.38 112 THR A C 1
ATOM 845 O O . THR A 1 112 ? 22.035 3.706 29.791 1.00 91.38 112 THR A O 1
ATOM 848 N N . PRO A 1 113 ? 22.657 4.744 31.685 1.00 93.50 113 PRO A N 1
ATOM 849 C CA . PRO A 1 113 ? 24.040 4.943 31.244 1.00 93.50 113 PRO A CA 1
ATOM 850 C C . PRO A 1 113 ? 24.701 3.638 30.773 1.00 93.50 113 PRO A C 1
ATOM 852 O O . PRO A 1 113 ? 25.475 3.630 29.820 1.00 93.50 113 PRO A O 1
ATOM 855 N N . GLN A 1 114 ? 24.325 2.512 31.388 1.00 92.38 114 GLN A N 1
ATOM 856 C CA . GLN A 1 114 ? 24.796 1.182 31.016 1.00 92.38 114 GLN A CA 1
ATOM 857 C C . GLN A 1 114 ? 24.299 0.733 29.630 1.00 92.38 114 GLN A C 1
ATOM 859 O O . GLN A 1 114 ? 25.089 0.198 28.854 1.00 92.38 114 GLN A O 1
ATOM 864 N N . GLN A 1 115 ? 23.030 0.977 29.282 1.00 88.44 115 GLN A N 1
ATOM 865 C CA . GLN A 1 115 ? 22.512 0.686 27.937 1.00 88.44 115 GLN A CA 1
ATOM 866 C C . GLN A 1 115 ? 23.189 1.556 26.876 1.00 88.44 115 GLN A C 1
ATOM 868 O O . GLN A 1 115 ? 23.525 1.069 25.799 1.00 88.44 115 GLN A O 1
ATOM 873 N N . LEU A 1 116 ? 23.457 2.824 27.200 1.00 93.19 116 LEU A N 1
ATOM 874 C CA . LEU A 1 116 ? 24.157 3.743 26.302 1.00 93.19 116 LEU A CA 1
ATOM 875 C C . LEU A 1 116 ? 25.615 3.311 26.056 1.00 93.19 116 LEU A C 1
ATOM 877 O O . LEU A 1 116 ? 26.135 3.458 24.949 1.00 93.19 116 LEU A O 1
ATOM 881 N N . GLN A 1 117 ? 26.265 2.742 27.076 1.00 94.88 117 GLN A N 1
ATOM 882 C CA . GLN A 1 117 ? 27.603 2.160 26.965 1.00 94.88 117 GLN A CA 1
ATOM 883 C C . GLN A 1 117 ? 27.602 0.884 26.111 1.00 94.88 117 GLN A C 1
ATOM 885 O O . GLN A 1 117 ? 28.521 0.685 25.322 1.00 94.88 117 GLN A O 1
ATOM 890 N N . GLN A 1 118 ? 26.584 0.026 26.245 1.00 92.12 118 GLN A N 1
ATOM 891 C CA . GLN A 1 118 ? 26.435 -1.177 25.414 1.00 92.12 118 GLN A CA 1
ATOM 892 C C . GLN A 1 118 ? 26.213 -0.824 23.942 1.00 92.12 118 GLN A C 1
ATOM 894 O O . GLN A 1 118 ? 26.851 -1.407 23.071 1.00 92.12 118 GLN A O 1
ATOM 899 N N . LEU A 1 119 ? 25.374 0.179 23.671 1.00 94.31 119 LEU A N 1
ATOM 900 C CA . LEU A 1 119 ? 25.140 0.690 22.321 1.00 94.31 119 LEU A CA 1
ATOM 901 C C . LEU A 1 119 ? 26.432 1.185 21.663 1.00 94.31 119 LEU A C 1
ATOM 903 O O . LEU A 1 119 ? 26.672 0.882 20.502 1.00 94.31 119 LEU A O 1
ATOM 907 N N . GLN A 1 120 ? 27.305 1.870 22.405 1.00 94.62 120 GLN A N 1
ATOM 908 C CA . GLN A 1 120 ? 28.593 2.336 21.873 1.00 94.62 120 GLN A CA 1
ATOM 909 C C . GLN A 1 120 ? 29.599 1.215 21.579 1.00 94.62 120 GLN A C 1
ATOM 911 O O . GLN A 1 120 ? 30.507 1.425 20.780 1.00 94.62 120 GLN A O 1
ATOM 916 N N . GLN A 1 121 ? 29.459 0.040 22.200 1.00 96.50 121 GLN A N 1
ATOM 917 C CA . GLN A 1 121 ? 30.343 -1.106 21.944 1.00 96.50 121 GLN A CA 1
ATOM 918 C C . GLN A 1 121 ? 29.948 -1.900 20.692 1.00 96.50 121 GLN A C 1
ATOM 920 O O . GLN A 1 121 ? 30.725 -2.728 20.219 1.00 96.50 121 GLN A O 1
ATOM 925 N N . LEU A 1 122 ? 28.754 -1.662 20.143 1.00 95.44 122 LEU A N 1
ATOM 926 C CA . LEU A 1 122 ? 28.296 -2.334 18.933 1.00 95.44 122 LEU A CA 1
ATOM 927 C C . LEU A 1 122 ? 28.968 -1.748 17.679 1.00 95.44 122 LEU A C 1
ATOM 929 O O . LEU A 1 122 ? 29.238 -0.544 17.627 1.00 95.44 122 LEU A O 1
ATOM 933 N N . PRO A 1 123 ? 29.178 -2.558 16.624 1.00 97.25 123 PRO A N 1
ATOM 934 C CA . PRO A 1 123 ? 29.582 -2.052 15.316 1.00 97.25 123 PRO A CA 1
ATOM 935 C C . PRO A 1 123 ? 28.594 -0.986 14.811 1.00 97.25 123 PRO A C 1
ATOM 937 O O . PRO A 1 123 ? 27.392 -1.155 15.028 1.00 97.25 123 PRO A O 1
ATOM 940 N N . PRO A 1 124 ? 29.030 0.054 14.073 1.00 92.50 124 PRO A N 1
ATOM 941 C CA . PRO A 1 124 ? 28.160 1.157 13.637 1.00 92.50 124 PRO A CA 1
ATOM 942 C C . PRO A 1 124 ? 26.874 0.705 12.925 1.00 92.50 124 PRO A C 1
ATOM 944 O O . PRO A 1 124 ? 25.801 1.247 13.173 1.00 92.50 124 PRO A O 1
ATOM 947 N N . GLN A 1 125 ? 26.967 -0.347 12.105 1.00 86.62 125 GLN A N 1
ATOM 948 C CA . GLN A 1 125 ? 25.826 -0.983 11.431 1.00 86.62 125 GLN A CA 1
ATOM 949 C C . GLN A 1 125 ? 24.780 -1.532 12.423 1.00 86.62 125 GLN A C 1
ATOM 951 O O . GLN A 1 125 ? 23.579 -1.397 12.209 1.00 86.62 125 GLN A O 1
ATOM 956 N N . GLN A 1 126 ? 25.219 -2.109 13.546 1.00 94.06 126 GLN A N 1
ATOM 957 C CA . GLN A 1 126 ? 24.326 -2.656 14.572 1.00 94.06 126 GLN A CA 1
ATOM 958 C C . GLN A 1 126 ? 23.781 -1.587 15.527 1.00 94.06 126 GLN A C 1
ATOM 960 O O . GLN A 1 126 ? 22.715 -1.783 16.107 1.00 94.06 126 GLN A O 1
ATOM 965 N N . GLN A 1 127 ? 24.455 -0.440 15.667 1.00 92.81 127 GLN A N 1
ATOM 966 C CA . GLN A 1 127 ? 23.969 0.664 16.503 1.00 92.81 127 GLN A CA 1
ATOM 967 C C . GLN A 1 127 ? 22.633 1.214 15.991 1.00 92.81 127 GLN A C 1
ATOM 969 O O . GLN A 1 127 ? 21.715 1.435 16.780 1.00 92.81 127 GLN A O 1
ATOM 974 N N . ALA A 1 128 ? 22.495 1.380 14.671 1.00 87.94 128 ALA A N 1
ATOM 975 C CA . ALA A 1 128 ? 21.256 1.854 14.057 1.00 87.94 128 ALA A CA 1
ATOM 976 C C . ALA A 1 128 ? 20.094 0.871 14.278 1.00 87.94 128 ALA A C 1
ATOM 978 O O . ALA A 1 128 ? 19.006 1.282 14.683 1.00 87.94 128 ALA A O 1
ATOM 979 N N . ALA A 1 129 ? 20.339 -0.429 14.085 1.00 91.25 129 ALA A N 1
ATOM 980 C CA . ALA A 1 129 ? 19.343 -1.471 14.325 1.00 91.25 129 ALA A CA 1
ATOM 981 C C . ALA A 1 129 ? 18.926 -1.540 15.804 1.00 91.25 129 ALA A C 1
ATOM 983 O O . ALA A 1 129 ? 17.737 -1.620 16.109 1.00 91.25 129 ALA A O 1
ATOM 984 N N . ALA A 1 130 ? 19.885 -1.436 16.730 1.00 92.50 130 ALA A N 1
ATOM 985 C CA . ALA A 1 130 ? 19.614 -1.430 18.165 1.00 92.50 130 ALA A CA 1
ATOM 986 C C . ALA A 1 130 ? 18.806 -0.195 18.604 1.00 92.50 130 ALA A C 1
ATOM 988 O O . ALA A 1 130 ? 17.863 -0.322 19.387 1.00 92.50 130 ALA A O 1
ATOM 989 N N . LEU A 1 131 ? 19.117 0.992 18.067 1.00 90.19 131 LEU A N 1
ATOM 990 C CA . LEU A 1 131 ? 18.333 2.208 18.315 1.00 90.19 131 LEU A CA 1
ATOM 991 C C . LEU A 1 131 ? 16.904 2.091 17.771 1.00 90.19 131 LEU A C 1
ATOM 993 O O . LEU A 1 131 ? 15.958 2.497 18.449 1.00 90.19 131 LEU A O 1
ATOM 997 N N . LEU A 1 132 ? 16.732 1.512 16.580 1.00 93.56 132 LEU A N 1
ATOM 998 C CA . LEU A 1 132 ? 15.413 1.292 15.989 1.00 93.56 132 LEU A CA 1
ATOM 999 C C . LEU A 1 132 ? 14.587 0.289 16.807 1.00 93.56 132 LEU A C 1
ATOM 1001 O O . LEU A 1 132 ? 13.424 0.555 17.109 1.00 93.56 132 LEU A O 1
ATOM 1005 N N . ALA A 1 133 ? 15.193 -0.823 17.228 1.00 90.12 133 ALA A N 1
ATOM 1006 C CA . ALA A 1 133 ? 14.544 -1.821 18.074 1.00 90.12 133 ALA A CA 1
ATOM 1007 C C . ALA A 1 133 ? 14.090 -1.222 19.416 1.00 90.12 133 ALA A C 1
ATOM 1009 O O . ALA A 1 133 ? 12.966 -1.459 19.859 1.00 90.12 133 ALA A O 1
ATOM 1010 N N . LEU A 1 134 ? 14.927 -0.381 20.031 1.00 89.50 134 LEU A N 1
ATOM 1011 C CA . LEU A 1 134 ? 14.581 0.319 21.266 1.00 89.50 134 LEU A CA 1
ATOM 1012 C C . LEU A 1 134 ? 13.428 1.314 21.068 1.00 89.50 134 LEU A C 1
ATOM 1014 O O . LEU A 1 134 ? 12.531 1.406 21.908 1.00 89.50 134 LEU A O 1
ATOM 1018 N N . GLN A 1 135 ? 13.422 2.049 19.953 1.00 89.81 135 GLN A N 1
ATOM 1019 C CA . GLN A 1 135 ? 12.322 2.951 19.614 1.00 89.81 135 GLN A CA 1
ATOM 1020 C C . GLN A 1 135 ? 11.006 2.182 19.432 1.00 89.81 135 GLN A C 1
ATOM 1022 O O . GLN A 1 135 ? 9.973 2.606 19.957 1.00 89.81 135 GLN A O 1
ATOM 1027 N N . LEU A 1 136 ? 11.046 1.040 18.742 1.00 90.62 136 LEU A N 1
ATOM 1028 C CA . LEU A 1 136 ? 9.879 0.185 18.542 1.00 90.62 136 LEU A CA 1
ATOM 1029 C C . LEU A 1 136 ? 9.355 -0.367 19.875 1.00 90.62 136 LEU A C 1
ATOM 1031 O O . LEU A 1 136 ? 8.157 -0.290 20.150 1.00 90.62 136 LEU A O 1
ATOM 1035 N N . GLN A 1 137 ? 10.250 -0.835 20.747 1.00 89.25 137 GLN A N 1
ATOM 1036 C CA . GLN A 1 137 ? 9.893 -1.296 22.089 1.00 89.25 137 GLN A CA 1
ATOM 1037 C C . GLN A 1 137 ? 9.219 -0.187 22.913 1.00 89.25 137 GLN A C 1
ATOM 1039 O O . GLN A 1 137 ? 8.214 -0.429 23.584 1.00 89.25 137 GLN A O 1
ATOM 1044 N N . GLN A 1 138 ? 9.719 1.050 22.834 1.00 87.12 138 GLN A N 1
ATOM 1045 C CA . GLN A 1 138 ? 9.107 2.189 23.522 1.00 87.12 138 GLN A CA 1
ATOM 1046 C C . GLN A 1 138 ? 7.698 2.491 22.987 1.00 87.12 138 GLN A C 1
ATOM 1048 O O . GLN A 1 138 ? 6.793 2.791 23.770 1.00 87.12 138 GLN A O 1
ATOM 1053 N N . GLN A 1 139 ? 7.489 2.395 21.672 1.00 87.88 139 GLN A N 1
ATOM 1054 C CA . GLN A 1 139 ? 6.173 2.597 21.065 1.00 87.88 139 GLN A CA 1
ATOM 1055 C C . GLN A 1 139 ? 5.173 1.529 21.527 1.00 87.88 139 GLN A C 1
ATOM 1057 O O . GLN A 1 139 ? 4.055 1.870 21.917 1.00 87.88 139 GLN A O 1
ATOM 1062 N N . GLN A 1 140 ? 5.591 0.260 21.566 1.00 87.81 140 GLN A N 1
ATOM 1063 C CA . GLN A 1 140 ? 4.770 -0.845 22.067 1.00 87.81 140 GLN A CA 1
ATOM 1064 C C . GLN A 1 140 ? 4.405 -0.660 23.547 1.00 87.81 140 GLN A C 1
ATOM 1066 O O . GLN A 1 140 ? 3.240 -0.811 23.916 1.00 87.81 140 GLN A O 1
ATOM 1071 N N . ALA A 1 141 ? 5.359 -0.247 24.388 1.00 81.88 141 ALA A N 1
ATOM 1072 C CA . ALA A 1 141 ? 5.104 0.025 25.803 1.00 81.88 141 ALA A CA 1
ATOM 1073 C C . ALA A 1 141 ? 4.084 1.159 26.004 1.00 81.88 141 ALA A C 1
ATOM 1075 O O . ALA A 1 141 ? 3.181 1.042 26.832 1.00 81.88 141 ALA A O 1
ATOM 1076 N N . ARG A 1 142 ? 4.176 2.240 25.215 1.00 85.69 142 ARG A N 1
ATOM 1077 C CA . ARG A 1 142 ? 3.199 3.344 25.251 1.00 85.69 142 ARG A CA 1
ATOM 1078 C C . ARG A 1 142 ? 1.809 2.896 24.808 1.00 85.69 142 ARG A C 1
ATOM 1080 O O . ARG A 1 142 ? 0.830 3.260 25.455 1.00 85.69 142 ARG A O 1
ATOM 1087 N N . ALA A 1 143 ? 1.721 2.094 23.747 1.00 81.38 143 ALA A N 1
ATOM 1088 C CA . ALA A 1 143 ? 0.454 1.546 23.273 1.00 81.38 143 ALA A CA 1
ATOM 1089 C C . ALA A 1 143 ? -0.204 0.646 24.334 1.00 81.38 143 ALA A C 1
ATOM 1091 O O . ALA A 1 143 ? -1.395 0.787 24.608 1.00 81.38 143 ALA A O 1
ATOM 1092 N N . ALA A 1 144 ? 0.579 -0.212 24.995 1.00 80.06 144 ALA A N 1
ATOM 1093 C CA . ALA A 1 144 ? 0.095 -1.059 26.081 1.00 80.06 144 ALA A CA 1
ATOM 1094 C C . ALA A 1 144 ? -0.399 -0.240 27.288 1.00 80.06 144 ALA A C 1
ATOM 1096 O O . ALA A 1 144 ? -1.477 -0.511 27.815 1.00 80.06 144 ALA A O 1
ATOM 1097 N N . ALA A 1 145 ? 0.340 0.800 27.695 1.00 81.88 145 ALA A N 1
ATOM 1098 C CA . ALA A 1 145 ? -0.079 1.687 28.785 1.00 81.88 145 ALA A CA 1
ATOM 1099 C C . ALA A 1 145 ? -1.376 2.444 28.447 1.00 81.88 145 ALA A C 1
ATOM 1101 O O . ALA A 1 145 ? -2.270 2.544 29.287 1.00 81.88 145 ALA A O 1
ATOM 1102 N N . ALA A 1 146 ? -1.508 2.934 27.210 1.00 82.69 146 ALA A N 1
ATOM 1103 C CA . ALA A 1 146 ? -2.727 3.590 26.739 1.00 82.69 146 ALA A CA 1
ATOM 1104 C C . ALA A 1 146 ? -3.929 2.629 26.742 1.00 82.69 146 ALA A C 1
ATOM 1106 O O . ALA A 1 146 ? -5.008 2.993 27.212 1.00 82.69 146 ALA A O 1
ATOM 1107 N N . ALA A 1 147 ? -3.736 1.385 26.293 1.00 78.50 147 ALA A N 1
ATOM 1108 C CA . ALA A 1 147 ? -4.774 0.358 26.331 1.00 78.50 147 ALA A CA 1
ATOM 1109 C C . ALA A 1 147 ? -5.210 0.029 27.771 1.00 78.50 147 ALA A C 1
ATOM 1111 O O . ALA A 1 147 ? -6.407 -0.054 28.048 1.00 78.50 147 ALA A O 1
ATOM 1112 N N . ALA A 1 148 ? -4.263 -0.092 28.706 1.00 78.00 148 ALA A N 1
ATOM 1113 C CA . ALA A 1 148 ? -4.564 -0.320 30.120 1.00 78.00 148 ALA A CA 1
ATOM 1114 C C . ALA A 1 148 ? -5.336 0.856 30.749 1.00 78.00 148 ALA A C 1
ATOM 1116 O O . ALA A 1 148 ? -6.314 0.646 31.467 1.00 78.00 148 ALA A O 1
ATOM 1117 N N . ALA A 1 149 ? -4.952 2.098 30.436 1.00 80.44 149 ALA A N 1
ATOM 1118 C CA . ALA A 1 149 ? -5.664 3.289 30.897 1.00 80.44 149 ALA A CA 1
ATOM 1119 C C . ALA A 1 149 ? -7.106 3.342 30.360 1.00 80.44 149 ALA A C 1
ATOM 1121 O O . ALA A 1 149 ? -8.036 3.632 31.116 1.00 80.44 149 ALA A O 1
ATOM 1122 N N . ALA A 1 150 ? -7.314 2.994 29.087 1.00 79.62 150 ALA A N 1
ATOM 1123 C CA . ALA A 1 150 ? -8.646 2.914 28.491 1.00 79.62 150 ALA A CA 1
ATOM 1124 C C . ALA A 1 150 ? -9.526 1.852 29.179 1.00 79.62 150 ALA A C 1
ATOM 1126 O O . ALA A 1 150 ? -10.701 2.101 29.458 1.00 79.62 150 ALA A O 1
ATOM 1127 N N . GLN A 1 151 ? -8.958 0.691 29.526 1.00 83.69 151 GLN A N 1
ATOM 1128 C CA . GLN A 1 151 ? -9.670 -0.348 30.280 1.00 83.69 151 GLN A CA 1
ATOM 1129 C C . GLN A 1 151 ? -10.057 0.121 31.691 1.00 83.69 151 GLN A C 1
ATOM 1131 O O . GLN A 1 151 ? -11.184 -0.118 32.127 1.00 83.69 151 GLN A O 1
ATOM 1136 N N . ALA A 1 152 ? -9.167 0.835 32.388 1.00 76.81 152 ALA A N 1
ATOM 1137 C CA . ALA A 1 152 ? -9.457 1.391 33.710 1.00 76.81 152 ALA A CA 1
ATOM 1138 C C . ALA A 1 152 ? -10.593 2.432 33.667 1.00 76.81 152 ALA A C 1
ATOM 1140 O O . ALA A 1 152 ? -11.483 2.425 34.521 1.00 76.81 152 ALA A O 1
ATOM 1141 N N . GLN A 1 153 ? -10.620 3.287 32.639 1.00 82.31 153 GLN A N 1
ATOM 1142 C CA . GLN A 1 153 ? -11.705 4.254 32.438 1.00 82.31 153 GLN A CA 1
ATOM 1143 C C . GLN A 1 153 ? -13.051 3.577 32.157 1.00 82.31 153 GLN A C 1
ATOM 1145 O O . GLN A 1 153 ? -14.078 4.029 32.666 1.00 82.31 153 GLN A O 1
ATOM 1150 N N . ALA A 1 154 ? -13.057 2.476 31.400 1.00 74.06 154 ALA A N 1
ATOM 1151 C CA . ALA A 1 154 ? -14.270 1.708 31.130 1.00 74.06 154 ALA A CA 1
ATOM 1152 C C . ALA A 1 154 ? -14.857 1.064 32.401 1.00 74.06 154 ALA A C 1
ATOM 1154 O O . ALA A 1 154 ? -16.076 0.993 32.548 1.00 74.06 154 ALA A O 1
ATOM 1155 N N . GLN A 1 155 ? -14.013 0.640 33.347 1.00 76.81 155 GLN A N 1
ATOM 1156 C CA . GLN A 1 155 ? -14.460 0.045 34.614 1.00 76.81 155 GLN A CA 1
ATOM 1157 C C . GLN A 1 155 ? -14.950 1.093 35.631 1.00 76.81 155 GLN A C 1
ATOM 1159 O O . GLN A 1 155 ? -15.870 0.820 36.401 1.00 76.81 155 GLN A O 1
ATOM 1164 N N . GLY A 1 156 ? -14.390 2.308 35.615 1.00 65.69 156 GLY A N 1
ATOM 1165 C CA . GLY A 1 156 ? -14.734 3.376 36.564 1.00 65.69 156 GLY A CA 1
ATOM 1166 C C . GLY A 1 156 ? -16.092 4.058 36.338 1.00 65.69 156 GLY A C 1
ATOM 1167 O O . GLY A 1 156 ? -16.627 4.668 37.262 1.00 65.69 156 GLY A O 1
ATOM 1168 N N . GLN A 1 157 ? -16.689 3.957 35.145 1.00 58.97 157 GLN A N 1
ATOM 1169 C CA . GLN A 1 157 ? -17.966 4.628 34.840 1.00 58.97 157 GLN A CA 1
ATOM 1170 C C . GLN A 1 157 ? -19.215 3.847 35.295 1.00 58.97 157 GLN A C 1
ATOM 1172 O O . GLN A 1 157 ? -20.313 4.399 35.289 1.00 58.97 157 GLN A O 1
ATOM 1177 N N . GLY A 1 158 ? -19.067 2.597 35.747 1.00 53.16 158 GLY A N 1
ATOM 1178 C CA . GLY A 1 158 ? -20.190 1.747 36.168 1.00 53.16 158 GLY A CA 1
ATOM 1179 C C . GLY A 1 158 ? -20.696 1.957 37.602 1.00 53.16 158 GLY A C 1
ATOM 1180 O O . GLY A 1 158 ? -21.694 1.351 37.976 1.00 53.16 158 GLY A O 1
ATOM 1181 N N . ALA A 1 159 ? -20.038 2.790 38.416 1.00 47.19 159 ALA A N 1
ATOM 1182 C CA . ALA A 1 159 ? -20.305 2.890 39.855 1.00 47.19 159 ALA A CA 1
ATOM 1183 C C . ALA A 1 159 ? -20.663 4.311 40.323 1.00 47.19 159 ALA A C 1
ATOM 1185 O O . ALA A 1 159 ? -20.207 4.758 41.374 1.00 47.19 159 ALA A O 1
ATOM 1186 N N . ARG A 1 160 ? -21.496 5.043 39.572 1.00 50.75 160 ARG A N 1
ATOM 1187 C CA . ARG A 1 160 ? -22.220 6.183 40.156 1.00 50.75 160 ARG A CA 1
ATOM 1188 C C . ARG A 1 160 ? -23.500 5.658 40.815 1.00 50.75 160 ARG A C 1
ATOM 1190 O O . ARG A 1 160 ? -24.436 5.338 40.084 1.00 50.75 160 ARG A O 1
ATOM 1197 N N . PRO A 1 161 ? -23.584 5.572 42.158 1.00 52.06 161 PRO A N 1
ATOM 1198 C CA . PRO A 1 161 ? -24.869 5.378 42.808 1.00 52.06 161 PRO A CA 1
ATOM 1199 C C . PRO A 1 161 ? -25.725 6.601 42.478 1.00 52.06 161 PRO A C 1
ATOM 1201 O O . PRO A 1 161 ? -25.418 7.719 42.895 1.00 52.06 161 PRO A O 1
ATOM 1204 N N . GLN A 1 162 ? -26.781 6.412 41.688 1.00 52.56 162 GLN A N 1
ATOM 1205 C CA . GLN A 1 162 ? -27.870 7.377 41.640 1.00 52.56 162 GLN A CA 1
ATOM 1206 C C . GLN A 1 162 ? -28.509 7.366 43.028 1.00 52.56 162 GLN A C 1
ATOM 1208 O O . GLN A 1 162 ? -29.311 6.497 43.360 1.00 52.56 162 GLN A O 1
ATOM 1213 N N . GLY A 1 163 ? -28.058 8.284 43.880 1.00 46.84 163 GLY A N 1
ATOM 1214 C CA . GLY A 1 163 ? -28.668 8.523 45.173 1.00 46.84 163 GLY A CA 1
ATOM 1215 C C . GLY A 1 163 ? -30.087 9.029 44.960 1.00 46.84 163 GLY A C 1
ATOM 1216 O O . GLY A 1 163 ? -30.286 10.130 44.450 1.00 46.84 163 GLY A O 1
ATOM 1217 N N . ALA A 1 164 ? -31.063 8.227 45.380 1.00 41.44 164 ALA A N 1
ATOM 1218 C CA . ALA A 1 164 ? -32.371 8.726 45.754 1.00 41.44 164 ALA A CA 1
ATOM 1219 C C . ALA A 1 164 ? -32.171 9.727 46.901 1.00 41.44 164 ALA A C 1
ATOM 1221 O O . ALA A 1 164 ? -31.854 9.359 48.031 1.00 41.44 164 ALA A O 1
ATOM 1222 N N . ALA A 1 165 ? -32.285 11.009 46.572 1.00 44.22 165 ALA A N 1
ATOM 1223 C CA . ALA A 1 165 ? -32.282 12.098 47.526 1.00 44.22 165 ALA A CA 1
ATOM 1224 C C . ALA A 1 165 ? -33.613 12.102 48.289 1.00 44.22 165 ALA A C 1
ATOM 1226 O O . ALA A 1 165 ? -34.636 12.518 47.755 1.00 44.22 165 ALA A O 1
ATOM 1227 N N . TYR A 1 166 ? -33.586 11.686 49.553 1.00 43.94 166 TYR A N 1
ATOM 1228 C CA . TYR A 1 166 ? -34.511 12.194 50.563 1.00 43.94 166 TYR A CA 1
ATOM 1229 C C . TYR A 1 166 ? -33.672 12.883 51.632 1.00 43.94 166 TYR A C 1
ATOM 1231 O O . TYR A 1 166 ? -32.865 12.259 52.319 1.00 43.94 166 TYR A O 1
ATOM 1239 N N . GLY A 1 167 ? -33.800 14.207 51.678 1.00 46.62 167 GLY A N 1
ATOM 1240 C CA . GLY A 1 167 ? -33.080 15.061 52.602 1.00 46.62 167 GLY A CA 1
ATOM 1241 C C . GLY A 1 167 ? -33.648 14.990 54.013 1.00 46.62 167 GLY A C 1
ATOM 1242 O O . GLY A 1 167 ? -34.859 15.010 54.204 1.00 46.62 167 GLY A O 1
ATOM 1243 N N . VAL A 1 168 ? -32.746 14.999 54.991 1.00 43.88 168 VAL A N 1
ATOM 1244 C CA . VAL A 1 168 ? -32.983 15.529 56.336 1.00 43.88 168 VAL A CA 1
ATOM 1245 C C . VAL A 1 168 ? -31.664 16.184 56.761 1.00 43.88 168 VAL A C 1
ATOM 1247 O O . VAL A 1 168 ? -30.608 15.562 56.665 1.00 43.88 168 VAL A O 1
ATOM 1250 N N . GLY A 1 169 ? -31.705 17.481 57.072 1.00 39.06 169 GLY A N 1
ATOM 1251 C CA . GLY A 1 169 ? -30.524 18.350 57.157 1.00 39.06 169 GLY A CA 1
ATOM 1252 C C . GLY A 1 169 ? -29.668 18.181 58.421 1.00 39.06 169 GLY A C 1
ATOM 1253 O O . GLY A 1 169 ? -30.092 17.527 59.372 1.00 39.06 169 GLY A O 1
ATOM 1254 N N . PRO A 1 170 ? -28.476 18.806 58.471 1.00 49.88 170 PRO A N 1
ATOM 1255 C CA . PRO A 1 170 ? -27.678 18.857 59.682 1.00 49.88 170 PRO A CA 1
ATOM 1256 C C . PRO A 1 170 ? -28.021 20.117 60.486 1.00 49.88 170 PRO A C 1
ATOM 1258 O O . PRO A 1 170 ? -27.745 21.240 60.065 1.00 49.88 170 PRO A O 1
ATOM 1261 N N . ALA A 1 171 ? -28.596 19.923 61.670 1.00 44.25 171 ALA A N 1
ATOM 1262 C CA . ALA A 1 171 ? -28.494 20.889 62.753 1.00 44.25 171 ALA A CA 1
ATOM 1263 C C . ALA A 1 171 ? -27.266 20.529 63.599 1.00 44.25 171 ALA A C 1
ATOM 1265 O O . ALA A 1 171 ? -27.036 19.367 63.932 1.00 44.25 171 ALA A O 1
ATOM 1266 N N . ALA A 1 172 ? -26.466 21.549 63.891 1.00 51.47 172 ALA A N 1
ATOM 1267 C CA . ALA A 1 172 ? -25.286 21.494 64.735 1.00 51.47 172 ALA A CA 1
ATOM 1268 C C . ALA A 1 172 ? -25.588 20.946 66.138 1.00 51.47 172 ALA A C 1
ATOM 1270 O O . ALA A 1 172 ? -26.668 21.191 66.666 1.00 51.47 172 ALA A O 1
ATOM 1271 N N . LEU A 1 173 ? -24.589 20.318 66.767 1.00 43.72 173 LEU A N 1
ATOM 1272 C CA . LEU A 1 173 ? -24.129 20.669 68.116 1.00 43.72 173 LEU A CA 1
ATOM 1273 C C . LEU A 1 173 ? -22.848 19.900 68.466 1.00 43.72 173 LEU A C 1
ATOM 1275 O O . LEU A 1 173 ? -22.746 18.687 68.303 1.00 43.72 173 LEU A O 1
ATOM 1279 N N . ALA A 1 174 ? -21.871 20.659 68.950 1.00 51.09 174 ALA A N 1
ATOM 1280 C CA . ALA A 1 174 ? -20.700 20.172 69.651 1.00 51.09 174 ALA A CA 1
ATOM 1281 C C . ALA A 1 174 ? -21.094 19.557 71.002 1.00 51.09 174 ALA A C 1
ATOM 1283 O O . ALA A 1 174 ? -22.013 20.062 71.640 1.00 51.09 174 ALA A O 1
ATOM 1284 N N . LEU A 1 175 ? -20.335 18.560 71.472 1.00 41.00 175 LEU A N 1
ATOM 1285 C CA . LEU A 1 175 ? -19.890 18.449 72.867 1.00 41.00 175 LEU A CA 1
ATOM 1286 C C . LEU A 1 175 ? -18.866 17.313 73.026 1.00 41.00 175 LEU A C 1
ATOM 1288 O O . LEU A 1 175 ? -19.047 16.201 72.539 1.00 41.00 175 LEU A O 1
ATOM 1292 N N . ASN A 1 176 ? -17.781 17.653 73.725 1.00 53.31 176 ASN A N 1
ATOM 1293 C CA . ASN A 1 176 ? -16.829 16.752 74.373 1.00 53.31 176 ASN A CA 1
ATOM 1294 C C . ASN A 1 176 ? -17.533 15.676 75.216 1.00 53.31 176 ASN A C 1
ATOM 1296 O O . ASN A 1 176 ? -18.616 15.955 75.719 1.00 53.31 176 ASN A O 1
ATOM 1300 N N . VAL A 1 177 ? -16.859 14.538 75.467 1.00 39.75 177 VAL A N 1
ATOM 1301 C CA . VAL A 1 177 ? -16.728 13.857 76.786 1.00 39.75 177 VAL A CA 1
ATOM 1302 C C . VAL A 1 177 ? -16.109 12.453 76.607 1.00 39.75 177 VAL A C 1
ATOM 1304 O O . VAL A 1 177 ? -16.702 11.552 76.024 1.00 39.75 177 VAL A O 1
ATOM 1307 N N . PHE A 1 178 ? -14.891 12.278 77.135 1.00 44.25 178 PHE A N 1
ATOM 1308 C CA . PHE A 1 178 ? -14.381 11.013 77.707 1.00 44.25 178 PHE A CA 1
ATOM 1309 C C . PHE A 1 178 ? -15.191 10.721 78.990 1.00 44.25 178 PHE A C 1
ATOM 1311 O O . PHE A 1 178 ? -15.476 11.703 79.679 1.00 44.25 178 PHE A O 1
ATOM 1318 N N . PRO A 1 179 ? -15.474 9.465 79.425 1.00 59.38 179 PRO A N 1
ATOM 1319 C CA . PRO A 1 179 ? -14.392 8.639 79.982 1.00 59.38 179 PRO A CA 1
ATOM 1320 C C . PRO A 1 179 ? -14.570 7.090 79.991 1.00 59.38 179 PRO A C 1
ATOM 1322 O O . PRO A 1 179 ? -15.640 6.540 79.779 1.00 59.38 179 PRO A O 1
ATOM 1325 N N . GLN A 1 180 ? -13.441 6.423 80.265 1.00 41.28 180 GLN A N 1
ATOM 1326 C CA . GLN A 1 180 ? -13.183 5.243 81.119 1.00 41.28 180 GLN A CA 1
ATOM 1327 C C . GLN A 1 180 ? -14.169 4.047 81.269 1.00 41.28 180 GLN A C 1
ATOM 1329 O O . GLN A 1 180 ? -15.318 4.182 81.659 1.00 41.28 180 GLN A O 1
ATOM 1334 N N . GLN A 1 181 ? -13.570 2.858 81.098 1.00 48.28 181 GLN A N 1
ATOM 1335 C CA . GLN A 1 181 ? -13.730 1.554 81.776 1.00 48.28 181 GLN A CA 1
ATOM 1336 C C . GLN A 1 181 ? -14.959 1.186 82.647 1.00 48.28 181 GLN A C 1
ATOM 1338 O O . GLN A 1 181 ? -15.329 1.853 83.605 1.00 48.28 181 GLN A O 1
ATOM 1343 N N . SER A 1 182 ? -15.288 -0.105 82.473 1.00 54.75 182 SER A N 1
ATOM 1344 C CA . SER A 1 182 ? -15.685 -1.129 83.462 1.00 54.75 182 SER A CA 1
ATOM 1345 C C . SER A 1 182 ? -17.165 -1.280 83.842 1.00 54.75 182 SER A C 1
ATOM 1347 O O . SER A 1 182 ? -17.787 -0.393 84.407 1.00 54.75 182 SER A O 1
ATOM 1349 N N . GLY A 1 183 ? -17.678 -2.504 83.636 1.00 48.25 183 GLY A N 1
ATOM 1350 C CA . GLY A 1 183 ? -18.696 -3.087 84.515 1.00 48.25 183 GLY A CA 1
ATOM 1351 C C . GLY A 1 183 ? -20.038 -3.500 83.897 1.00 48.25 183 GLY A C 1
ATOM 1352 O O . GLY A 1 183 ? -20.994 -2.742 83.937 1.00 48.25 183 GLY A O 1
ATOM 1353 N N . ARG A 1 184 ? -20.128 -4.800 83.574 1.00 40.31 184 ARG A N 1
ATOM 1354 C CA . ARG A 1 184 ? -21.300 -5.697 83.719 1.00 40.31 184 ARG A CA 1
ATOM 1355 C C . ARG A 1 184 ? -22.412 -5.760 82.644 1.00 40.31 184 ARG A C 1
ATOM 1357 O O . ARG A 1 184 ? -22.609 -4.830 81.874 1.00 40.31 184 ARG A O 1
ATOM 1364 N N . PRO A 1 185 ? -23.090 -6.935 82.566 1.00 55.59 185 PRO A N 1
ATOM 1365 C CA . PRO A 1 185 ? -23.847 -7.391 81.410 1.00 55.59 185 PRO A CA 1
ATOM 1366 C C . PRO A 1 185 ? -25.328 -7.022 81.527 1.00 55.59 185 PRO A C 1
ATOM 1368 O O . PRO A 1 185 ? -25.958 -7.231 82.561 1.00 55.59 185 PRO A O 1
ATOM 1371 N N . GLY A 1 186 ? -25.894 -6.525 80.436 1.00 44.62 186 GLY A N 1
ATOM 1372 C CA . GLY A 1 186 ? -27.316 -6.242 80.316 1.00 44.62 186 GLY A CA 1
ATOM 1373 C C . GLY A 1 186 ? -27.688 -6.254 78.847 1.00 44.62 186 GLY A C 1
ATOM 1374 O O . GLY A 1 186 ? -27.315 -5.358 78.103 1.00 44.62 186 GLY A O 1
ATOM 1375 N N . VAL A 1 187 ? -28.359 -7.322 78.436 1.00 55.47 187 VAL A N 1
ATOM 1376 C CA . VAL A 1 187 ? -28.910 -7.533 77.097 1.00 55.47 187 VAL A CA 1
ATOM 1377 C C . VAL A 1 187 ? -30.026 -6.508 76.860 1.00 55.47 187 VAL A C 1
ATOM 1379 O O . VAL A 1 187 ? -31.000 -6.536 77.614 1.00 55.47 187 VAL A O 1
ATOM 1382 N N . PRO A 1 188 ? -29.975 -5.648 75.826 1.00 48.59 188 PRO A N 1
ATOM 1383 C CA . PRO A 1 188 ? -31.183 -5.046 75.297 1.00 48.59 188 PRO A CA 1
ATOM 1384 C C . PRO A 1 188 ? -31.736 -5.967 74.207 1.00 48.59 188 PRO A C 1
ATOM 1386 O O . PRO A 1 188 ? -31.174 -6.121 73.122 1.00 48.59 188 PRO A O 1
ATOM 1389 N N . ALA A 1 189 ? -32.851 -6.611 74.533 1.00 54.94 189 ALA A N 1
ATOM 1390 C CA . ALA A 1 189 ? -33.733 -7.211 73.552 1.00 54.94 189 ALA A CA 1
ATOM 1391 C C . ALA A 1 189 ? -34.298 -6.117 72.630 1.00 54.94 189 ALA A C 1
ATOM 1393 O O . ALA A 1 189 ? -34.743 -5.074 73.106 1.00 54.94 189 ALA A O 1
ATOM 1394 N N . GLY A 1 190 ? -34.323 -6.392 71.323 1.00 54.28 190 GLY A N 1
ATOM 1395 C CA . GLY A 1 190 ? -35.140 -5.648 70.362 1.00 54.28 190 GLY A CA 1
ATOM 1396 C C . GLY A 1 190 ? -34.390 -4.652 69.479 1.00 54.28 190 GLY A C 1
ATOM 1397 O O . GLY A 1 190 ? -34.681 -3.461 69.508 1.00 54.28 190 GLY A O 1
ATOM 1398 N N . LEU A 1 191 ? -33.481 -5.143 68.631 1.00 48.75 191 LEU A N 1
ATOM 1399 C CA . LEU A 1 191 ? -33.099 -4.420 67.414 1.00 48.75 191 LEU A CA 1
ATOM 1400 C C . LEU A 1 191 ? -34.114 -4.742 66.297 1.00 48.75 191 LEU A C 1
ATOM 1402 O O . LEU A 1 191 ? -34.453 -5.914 66.113 1.00 48.75 191 LEU A O 1
ATOM 1406 N N . PRO A 1 192 ? -34.612 -3.740 65.549 1.00 49.31 192 PRO A N 1
ATOM 1407 C CA . PRO A 1 192 ? -35.627 -3.942 64.520 1.00 49.31 192 PRO A CA 1
ATOM 1408 C C . PRO A 1 192 ? -35.074 -4.774 63.354 1.00 49.31 192 PRO A C 1
ATOM 1410 O O . PRO A 1 192 ? -34.031 -4.465 62.778 1.00 49.31 192 PRO A O 1
ATOM 1413 N N . ALA A 1 193 ? -35.814 -5.814 62.970 1.00 52.66 193 ALA A N 1
ATOM 1414 C CA . ALA A 1 193 ? -35.461 -6.814 61.957 1.00 52.66 193 ALA A CA 1
ATOM 1415 C C . ALA A 1 193 ? -35.276 -6.280 60.512 1.00 52.66 193 ALA A C 1
ATOM 1417 O O . ALA A 1 193 ? -35.044 -7.061 59.593 1.00 52.66 193 ALA A O 1
ATOM 1418 N N . HIS A 1 194 ? -35.338 -4.965 60.279 1.00 50.25 194 HIS A N 1
ATOM 1419 C CA . HIS A 1 194 ? -35.301 -4.380 58.934 1.00 50.25 194 HIS A CA 1
ATOM 1420 C C . HIS A 1 194 ? -33.900 -4.045 58.394 1.00 50.25 194 HIS A C 1
ATOM 1422 O O . HIS A 1 194 ? -33.759 -3.826 57.193 1.00 50.25 194 HIS A O 1
ATOM 1428 N N . VAL A 1 195 ? -32.847 -4.061 59.222 1.00 48.97 195 VAL A N 1
ATOM 1429 C CA . VAL A 1 195 ? -31.486 -3.679 58.778 1.00 48.97 195 VAL A CA 1
ATOM 1430 C C . VAL A 1 195 ? -30.679 -4.853 58.200 1.00 48.97 195 VAL A C 1
ATOM 1432 O O . VAL A 1 195 ? -29.745 -4.641 57.431 1.00 48.97 195 VAL A O 1
ATOM 1435 N N . GLN A 1 196 ? -31.061 -6.102 58.490 1.00 51.88 196 GLN A N 1
ATOM 1436 C CA . GLN A 1 196 ? -30.371 -7.289 57.954 1.00 51.88 196 GLN A CA 1
ATOM 1437 C C . GLN A 1 196 ? -30.701 -7.565 56.474 1.00 51.88 196 GLN A C 1
ATOM 1439 O O . GLN A 1 196 ? -29.903 -8.182 55.773 1.00 51.88 196 GLN A O 1
ATOM 1444 N N . SER A 1 197 ? -31.824 -7.049 55.956 1.00 52.75 197 SER A N 1
ATOM 1445 C CA . SER A 1 197 ? -32.217 -7.264 54.552 1.00 52.75 197 SER A CA 1
ATOM 1446 C C . SER A 1 197 ? -31.399 -6.436 53.548 1.00 52.75 197 SER A C 1
ATOM 1448 O O . SER A 1 197 ? -31.189 -6.875 52.419 1.00 52.75 197 SER A O 1
ATOM 1450 N N . ALA A 1 198 ? -30.871 -5.270 53.941 1.00 54.41 198 ALA A N 1
ATOM 1451 C CA . ALA A 1 198 ? -30.080 -4.422 53.041 1.00 54.41 198 ALA A CA 1
ATOM 1452 C C . ALA A 1 198 ? -28.669 -4.986 52.772 1.00 54.41 198 ALA A C 1
ATOM 1454 O O . ALA A 1 198 ? -28.172 -4.909 51.648 1.00 54.41 198 ALA A O 1
ATOM 1455 N N . ALA A 1 199 ? -28.042 -5.614 53.774 1.00 55.75 199 ALA A N 1
ATOM 1456 C CA . ALA A 1 199 ? -26.727 -6.241 53.620 1.00 55.75 199 ALA A CA 1
ATOM 1457 C C . ALA A 1 199 ? -26.777 -7.490 52.715 1.00 55.75 199 ALA A C 1
ATOM 1459 O O . ALA A 1 199 ? -25.883 -7.691 51.891 1.00 55.75 199 ALA A O 1
ATOM 1460 N N . ALA A 1 200 ? -27.853 -8.280 52.801 1.00 57.41 200 ALA A N 1
ATOM 1461 C CA . ALA A 1 200 ? -28.069 -9.438 51.932 1.00 57.41 200 ALA A CA 1
ATOM 1462 C C . ALA A 1 200 ? -28.326 -9.034 50.464 1.00 57.41 200 ALA A C 1
ATOM 1464 O O . ALA A 1 200 ? -27.812 -9.671 49.543 1.00 57.41 200 ALA A O 1
ATOM 1465 N N . ALA A 1 201 ? -29.053 -7.933 50.228 1.00 59.19 201 ALA A N 1
ATOM 1466 C CA . ALA A 1 201 ? -29.288 -7.411 48.880 1.00 59.19 201 ALA A CA 1
ATOM 1467 C C . ALA A 1 201 ? -27.998 -6.888 48.211 1.00 59.19 201 ALA A C 1
ATOM 1469 O O . ALA A 1 201 ? -27.780 -7.119 47.019 1.00 59.19 201 ALA A O 1
ATOM 1470 N N . ALA A 1 202 ? -27.107 -6.246 48.976 1.00 60.94 202 ALA A N 1
ATOM 1471 C CA . ALA A 1 202 ? -25.817 -5.769 48.470 1.00 60.94 202 ALA A CA 1
ATOM 1472 C C . ALA A 1 202 ? -24.868 -6.921 48.080 1.00 60.94 202 ALA A C 1
ATOM 1474 O O . ALA A 1 202 ? -24.207 -6.853 47.041 1.00 60.94 202 ALA A O 1
ATOM 1475 N N . GLN A 1 203 ? -24.845 -8.011 48.857 1.00 66.00 203 GLN A N 1
ATOM 1476 C CA . GLN A 1 203 ? -24.049 -9.203 48.532 1.00 66.00 203 GLN A CA 1
ATOM 1477 C C . GLN A 1 203 ? -24.539 -9.911 47.261 1.00 66.00 203 GLN A C 1
ATOM 1479 O O . GLN A 1 203 ? -23.722 -10.330 46.438 1.00 66.00 203 GLN A O 1
ATOM 1484 N N . HIS A 1 204 ? -25.856 -9.982 47.041 1.00 65.62 204 HIS A N 1
ATOM 1485 C CA . HIS A 1 204 ? -26.413 -10.594 45.831 1.00 65.62 204 HIS A CA 1
ATOM 1486 C C . HIS A 1 204 ? -26.067 -9.793 44.560 1.00 65.62 204 HIS A C 1
ATOM 1488 O O . HIS A 1 204 ? -25.754 -10.371 43.518 1.00 65.62 204 HIS A O 1
ATOM 1494 N N . HIS A 1 205 ? -26.036 -8.457 44.644 1.00 65.31 205 HIS A N 1
ATOM 1495 C CA . HIS A 1 205 ? -25.644 -7.605 43.515 1.00 65.31 205 HIS A CA 1
ATOM 1496 C C . HIS A 1 205 ? -24.153 -7.761 43.163 1.00 65.31 205 HIS A C 1
ATOM 1498 O O . HIS A 1 205 ? -23.790 -7.863 41.989 1.00 65.31 205 HIS A O 1
ATOM 1504 N N . GLN A 1 206 ? -23.285 -7.870 44.174 1.00 70.38 206 GLN A N 1
ATOM 1505 C CA . GLN A 1 206 ? -21.848 -8.068 43.970 1.00 70.38 206 GLN A CA 1
ATOM 1506 C C . GLN A 1 206 ? -21.537 -9.420 43.300 1.00 70.38 206 GLN A C 1
ATOM 1508 O O . GLN A 1 206 ? -20.665 -9.499 42.432 1.00 70.38 206 GLN A O 1
ATOM 1513 N N . GLN A 1 207 ? -22.292 -10.472 43.631 1.00 74.19 207 GLN A N 1
ATOM 1514 C CA . GLN A 1 207 ? -22.143 -11.793 43.015 1.00 74.19 207 GLN A CA 1
ATOM 1515 C C . GLN A 1 207 ? -22.593 -11.815 41.541 1.00 74.19 207 GLN A C 1
ATOM 1517 O O . GLN A 1 207 ? -21.969 -12.484 40.710 1.00 74.19 207 GLN A O 1
ATOM 1522 N N . HIS A 1 208 ? -23.625 -11.042 41.185 1.00 75.31 208 HIS A N 1
ATOM 1523 C CA . HIS A 1 208 ? -24.065 -10.885 39.795 1.00 75.31 208 HIS A CA 1
ATOM 1524 C C . HIS A 1 208 ? -23.023 -10.172 38.918 1.00 75.31 208 HIS A C 1
ATOM 1526 O O . HIS A 1 208 ? -22.799 -10.602 37.785 1.00 75.31 208 HIS A O 1
ATOM 1532 N N . HIS A 1 209 ? -22.329 -9.153 39.442 1.00 74.50 209 HIS A N 1
ATOM 1533 C CA . HIS A 1 209 ? -21.259 -8.461 38.710 1.00 74.50 209 HIS A CA 1
ATOM 1534 C C . HIS A 1 209 ? -20.025 -9.339 38.456 1.00 74.50 209 HIS A C 1
ATOM 1536 O O . HIS A 1 209 ? -19.420 -9.264 37.387 1.00 74.50 209 HIS A O 1
ATOM 1542 N N . GLN A 1 210 ? -19.662 -10.215 39.398 1.00 74.56 210 GLN A N 1
ATOM 1543 C CA . GLN A 1 210 ? -18.536 -11.134 39.189 1.00 74.56 210 GLN A CA 1
ATOM 1544 C C . GLN A 1 210 ? -18.851 -12.199 38.127 1.00 74.56 210 GLN A C 1
ATOM 1546 O O . GLN A 1 210 ? -17.997 -12.530 37.302 1.00 74.56 210 GLN A O 1
ATOM 1551 N N . ARG A 1 211 ? -20.094 -12.705 38.086 1.00 77.62 211 ARG A N 1
ATOM 1552 C CA . ARG A 1 211 ? -20.526 -13.673 37.063 1.00 77.62 211 ARG A CA 1
ATOM 1553 C C . ARG A 1 211 ? -20.581 -13.074 35.657 1.00 77.62 211 ARG A C 1
ATOM 1555 O O . ARG A 1 211 ? -20.193 -13.756 34.708 1.00 77.62 211 ARG A O 1
ATOM 1562 N N . SER A 1 212 ? -21.018 -11.824 35.510 1.00 80.88 212 SER A N 1
ATOM 1563 C CA . SER A 1 212 ? -21.079 -11.164 34.199 1.00 80.88 212 SER A CA 1
ATOM 1564 C C . SER A 1 212 ? -19.690 -10.834 33.645 1.00 80.88 212 SER A C 1
ATOM 1566 O O . SER A 1 212 ? -19.452 -11.044 32.454 1.00 80.88 212 SER A O 1
ATOM 1568 N N . ALA A 1 213 ? -18.739 -10.438 34.498 1.00 77.19 213 ALA A N 1
ATOM 1569 C CA . ALA A 1 213 ? -17.347 -10.218 34.094 1.00 77.19 213 ALA A CA 1
ATOM 1570 C C . ALA A 1 213 ? -16.671 -11.511 33.594 1.00 77.19 213 ALA A C 1
ATOM 1572 O O . ALA A 1 213 ? -16.049 -11.519 32.529 1.00 77.19 213 ALA A O 1
ATOM 1573 N N . ALA A 1 214 ? -16.856 -12.630 34.304 1.00 80.75 214 ALA A N 1
ATOM 1574 C CA . ALA A 1 214 ? -16.319 -13.927 33.888 1.00 80.75 214 ALA A CA 1
ATOM 1575 C C . ALA A 1 214 ? -16.941 -14.428 32.568 1.00 80.75 214 ALA A C 1
ATOM 1577 O O . ALA A 1 214 ? -16.248 -15.004 31.725 1.00 80.75 214 ALA A O 1
ATOM 1578 N N . GLN A 1 215 ? -18.239 -14.183 32.346 1.00 85.12 215 GLN A N 1
ATOM 1579 C CA . GLN A 1 215 ? -18.899 -14.519 31.080 1.00 85.12 215 GLN A CA 1
ATOM 1580 C C . GLN A 1 215 ? -18.398 -13.664 29.909 1.00 85.12 215 GLN A C 1
ATOM 1582 O O . GLN A 1 215 ? -18.174 -14.209 28.825 1.00 85.12 215 GLN A O 1
ATOM 1587 N N . GLN A 1 216 ? -18.158 -12.364 30.119 1.00 84.50 216 GLN A N 1
ATOM 1588 C CA . GLN A 1 216 ? -17.574 -11.494 29.092 1.00 84.50 216 GLN A CA 1
ATOM 1589 C C . GLN A 1 216 ? -16.161 -11.930 28.701 1.00 84.50 216 GLN A C 1
ATOM 1591 O O . GLN A 1 216 ? -15.864 -12.017 27.509 1.00 84.50 216 GLN A O 1
ATOM 1596 N N . GLN A 1 217 ? -15.309 -12.283 29.669 1.00 86.44 217 GLN A N 1
ATOM 1597 C CA . GLN A 1 217 ? -13.962 -12.784 29.373 1.00 86.44 217 GLN A CA 1
ATOM 1598 C C . GLN A 1 217 ? -14.000 -14.072 28.543 1.00 86.44 217 GLN A C 1
ATOM 1600 O O . GLN A 1 217 ? -13.252 -14.213 27.575 1.00 86.44 217 GLN A O 1
ATOM 1605 N N . LYS A 1 218 ? -14.925 -14.989 28.855 1.00 90.56 218 LYS A N 1
ATOM 1606 C CA . LYS A 1 218 ? -15.084 -16.243 28.108 1.00 90.56 218 LYS A CA 1
ATOM 1607 C C . LYS A 1 218 ? -15.548 -16.010 26.664 1.00 90.56 218 LYS A C 1
ATOM 1609 O O . LYS A 1 218 ? -15.114 -16.722 25.759 1.00 90.56 218 LYS A O 1
ATOM 1614 N N . GLN A 1 219 ? -16.402 -15.010 26.429 1.00 86.38 219 GLN A N 1
ATOM 1615 C CA . GLN A 1 219 ? -16.805 -14.620 25.073 1.00 86.38 219 GLN A CA 1
ATOM 1616 C C . GLN A 1 219 ? -15.660 -13.962 24.292 1.00 86.38 219 GLN A C 1
ATOM 1618 O O . GLN A 1 219 ? -15.463 -14.308 23.127 1.00 86.38 219 GLN A O 1
ATOM 1623 N N . GLN A 1 220 ? -14.871 -13.087 24.924 1.00 86.19 220 GLN A N 1
ATOM 1624 C CA . GLN A 1 220 ? -13.713 -12.459 24.277 1.00 86.19 220 GLN A CA 1
ATOM 1625 C C . GLN A 1 220 ? -12.652 -13.489 23.875 1.00 86.19 220 GLN A C 1
ATOM 1627 O O . GLN A 1 220 ? -12.184 -13.462 22.740 1.00 86.19 220 GLN A O 1
ATOM 1632 N N . GLN A 1 221 ? -12.332 -14.454 24.744 1.00 88.50 221 GLN A N 1
ATOM 1633 C CA . GLN A 1 221 ? -11.392 -15.529 24.402 1.00 88.50 221 GLN A CA 1
ATOM 1634 C C . GLN A 1 221 ? -11.885 -16.375 23.221 1.00 88.50 221 GLN A C 1
ATOM 1636 O O . GLN A 1 221 ? -11.106 -16.709 22.332 1.00 88.50 221 GLN A O 1
ATOM 1641 N N . LYS A 1 222 ? -13.190 -16.672 23.155 1.00 90.62 222 LYS A N 1
ATOM 1642 C CA . LYS A 1 222 ? -13.770 -17.428 22.035 1.00 90.62 222 LYS A CA 1
ATOM 1643 C C . LYS A 1 222 ? -13.714 -16.648 20.714 1.00 90.62 222 LYS A C 1
ATOM 1645 O O . LYS A 1 222 ? -13.490 -17.248 19.667 1.00 90.62 222 LYS A O 1
ATOM 1650 N N . GLN A 1 223 ? -13.895 -15.326 20.752 1.00 85.19 223 GLN A N 1
ATOM 1651 C CA . GLN A 1 223 ? -13.737 -14.474 19.568 1.00 85.19 223 GLN A CA 1
ATOM 1652 C C . GLN A 1 223 ? -12.274 -14.382 19.119 1.00 85.19 223 GLN A C 1
ATOM 1654 O O . GLN A 1 223 ? -12.012 -14.506 17.926 1.00 85.19 223 GLN A O 1
ATOM 1659 N N . GLN A 1 224 ? -11.324 -14.254 20.052 1.00 85.88 224 GLN A N 1
ATOM 1660 C CA . GLN A 1 224 ? -9.891 -14.242 19.735 1.00 85.88 224 GLN A CA 1
ATOM 1661 C C . GLN A 1 224 ? -9.430 -15.562 19.107 1.00 85.88 224 GLN A C 1
ATOM 1663 O O . GLN A 1 224 ? -8.728 -15.545 18.102 1.00 85.88 224 GLN A O 1
ATOM 1668 N N . GLN A 1 225 ? -9.886 -16.706 19.628 1.00 88.12 225 GLN A N 1
ATOM 1669 C CA . GLN A 1 225 ? -9.587 -18.014 19.034 1.00 88.12 225 GLN A CA 1
ATOM 1670 C C . GLN A 1 225 ? -10.179 -18.163 17.627 1.00 88.12 225 GLN A C 1
ATOM 1672 O O . GLN A 1 225 ? -9.525 -18.710 16.745 1.00 88.12 225 GLN A O 1
ATOM 1677 N N . LYS A 1 226 ? -11.391 -17.642 17.388 1.00 87.56 226 LYS A N 1
ATOM 1678 C CA . LYS A 1 226 ? -12.013 -17.675 16.056 1.00 87.56 226 LYS A CA 1
ATOM 1679 C C . LYS A 1 226 ? -11.280 -16.772 15.054 1.00 87.56 226 LYS A C 1
ATOM 1681 O O . LYS A 1 226 ? -11.138 -17.160 13.902 1.00 87.56 226 LYS A O 1
ATOM 1686 N N . ALA A 1 227 ? -10.798 -15.608 15.488 1.00 78.56 227 ALA A N 1
ATOM 1687 C CA . ALA A 1 227 ? -10.003 -14.712 14.650 1.00 78.56 227 ALA A CA 1
ATOM 1688 C C . ALA A 1 227 ? -8.620 -15.301 14.326 1.00 78.56 227 ALA A C 1
ATOM 1690 O O . ALA A 1 227 ? -8.200 -15.259 13.176 1.00 78.56 227 ALA A O 1
ATOM 1691 N N . ALA A 1 228 ? -7.950 -15.916 15.306 1.00 76.56 228 ALA A N 1
ATOM 1692 C CA . ALA A 1 228 ? -6.670 -16.589 15.087 1.00 76.56 228 ALA A CA 1
ATOM 1693 C C . ALA A 1 228 ? -6.800 -17.791 14.134 1.00 76.56 228 ALA A C 1
ATOM 1695 O O . ALA A 1 228 ? -5.951 -17.979 13.271 1.00 76.56 228 ALA A O 1
ATOM 1696 N N . ALA A 1 229 ? -7.884 -18.567 14.243 1.00 75.81 229 ALA A N 1
ATOM 1697 C CA . ALA A 1 229 ? -8.160 -19.664 13.316 1.00 75.81 229 ALA A CA 1
ATOM 1698 C C . ALA A 1 229 ? -8.496 -19.174 11.896 1.00 75.81 229 ALA A C 1
ATOM 1700 O O . ALA A 1 229 ? -8.113 -1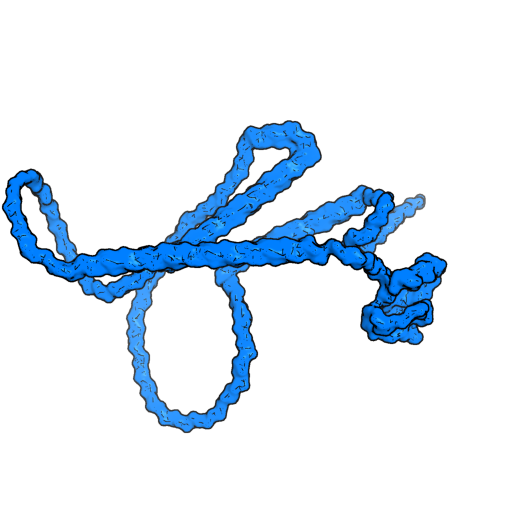9.822 10.932 1.00 75.81 229 ALA A O 1
ATOM 1701 N N . ALA A 1 230 ? -9.178 -18.030 11.755 1.00 72.38 230 ALA A N 1
ATOM 1702 C CA . ALA A 1 230 ? -9.446 -17.428 10.448 1.00 72.38 230 ALA A CA 1
ATOM 1703 C C . ALA A 1 230 ? -8.172 -16.866 9.794 1.00 72.38 230 ALA A C 1
ATOM 1705 O O . ALA A 1 230 ? -7.988 -17.037 8.597 1.00 72.38 230 ALA A O 1
ATOM 1706 N N . ALA A 1 231 ? -7.273 -16.260 10.577 1.00 67.81 231 ALA A N 1
ATOM 1707 C CA . ALA A 1 231 ? -5.975 -15.807 10.080 1.00 67.81 231 ALA A CA 1
ATOM 1708 C C . ALA A 1 231 ? -5.088 -16.988 9.651 1.00 67.81 231 ALA A C 1
ATOM 1710 O O . ALA A 1 231 ? -4.508 -16.958 8.577 1.00 67.81 231 ALA A O 1
ATOM 1711 N N . ALA A 1 232 ? -5.056 -18.069 10.436 1.00 68.19 232 ALA A N 1
ATOM 1712 C CA . ALA A 1 232 ? -4.316 -19.278 10.069 1.00 68.19 232 ALA A CA 1
ATOM 1713 C C . ALA A 1 232 ? -4.905 -20.009 8.846 1.00 68.19 232 ALA A C 1
ATOM 1715 O O . ALA A 1 232 ? -4.178 -20.718 8.162 1.00 68.19 232 ALA A O 1
ATOM 1716 N N . ALA A 1 233 ? -6.206 -19.852 8.574 1.00 63.97 233 ALA A N 1
ATOM 1717 C CA . ALA A 1 233 ? -6.835 -20.384 7.366 1.00 63.97 233 ALA A CA 1
ATOM 1718 C C . ALA A 1 233 ? -6.571 -19.512 6.127 1.00 63.97 233 ALA A C 1
ATOM 1720 O O . ALA A 1 233 ? -6.494 -20.056 5.035 1.00 63.97 233 ALA A O 1
ATOM 1721 N N . ALA A 1 234 ? -6.402 -18.194 6.288 1.00 61.81 234 ALA A N 1
ATOM 1722 C CA . ALA A 1 234 ? -6.028 -17.302 5.189 1.00 61.81 234 ALA A CA 1
ATOM 1723 C C . ALA A 1 234 ? -4.584 -17.542 4.710 1.00 61.81 234 ALA A C 1
ATOM 1725 O O . ALA A 1 234 ? -4.312 -17.448 3.525 1.00 61.81 234 ALA A O 1
ATOM 1726 N N . GLU A 1 235 ? -3.678 -17.927 5.611 1.00 57.12 235 GLU A N 1
ATOM 1727 C CA . GLU A 1 235 ? -2.266 -18.199 5.281 1.00 57.12 235 GLU A CA 1
ATOM 1728 C C . GLU A 1 235 ? -2.037 -19.616 4.710 1.00 57.12 235 GLU A C 1
ATOM 1730 O O . GLU A 1 235 ? -0.919 -19.972 4.347 1.00 57.12 235 GLU A O 1
ATOM 1735 N N . ALA A 1 236 ? -3.075 -20.459 4.669 1.00 56.28 236 ALA A N 1
ATOM 1736 C CA . ALA A 1 236 ? -3.004 -21.822 4.132 1.00 56.28 236 ALA A CA 1
ATOM 1737 C C . ALA A 1 236 ? -3.563 -21.942 2.699 1.00 56.28 236 ALA A C 1
ATOM 1739 O O . ALA A 1 236 ? -3.522 -23.032 2.134 1.00 56.28 236 ALA A O 1
ATOM 1740 N N . ASP A 1 237 ? -4.054 -20.838 2.126 1.00 48.50 237 ASP A N 1
ATOM 1741 C CA . ASP A 1 237 ? -4.613 -20.723 0.769 1.00 48.50 237 ASP A CA 1
ATOM 1742 C C . ASP A 1 237 ? -3.707 -19.857 -0.135 1.00 48.50 237 ASP A C 1
ATOM 1744 O O . ASP A 1 237 ? -4.168 -19.161 -1.023 1.00 48.50 237 ASP A O 1
ATOM 1748 N N . GLU A 1 238 ? -2.391 -19.859 0.105 1.00 54.44 238 GLU A N 1
ATOM 1749 C CA . GLU A 1 238 ? -1.384 -19.247 -0.792 1.00 54.44 238 GLU A CA 1
ATOM 1750 C C . GLU A 1 238 ? -0.416 -20.311 -1.350 1.00 54.44 238 GLU A C 1
ATOM 1752 O O . GLU A 1 238 ? 0.736 -20.040 -1.686 1.00 54.44 238 GLU A O 1
ATOM 1757 N N . GLY A 1 239 ? -0.866 -21.568 -1.391 1.00 51.81 239 GLY A N 1
ATOM 1758 C CA . GLY A 1 239 ? -0.017 -22.741 -1.581 1.00 51.81 239 GLY A CA 1
ATOM 1759 C C . GLY A 1 239 ? -0.421 -23.664 -2.723 1.00 51.81 239 GLY A C 1
ATOM 1760 O O . GLY A 1 239 ? -0.210 -24.863 -2.589 1.00 51.81 239 GLY A O 1
ATOM 1761 N N . GLU A 1 240 ? -0.984 -23.158 -3.821 1.00 48.41 240 GLU A N 1
ATOM 1762 C CA . GLU A 1 240 ? -1.111 -23.944 -5.055 1.00 48.41 240 GLU A CA 1
ATOM 1763 C C . GLU A 1 240 ? -0.956 -23.036 -6.284 1.00 48.41 240 GLU A C 1
ATOM 1765 O O . GLU A 1 240 ? -1.914 -22.470 -6.781 1.00 48.41 240 GLU A O 1
ATOM 1770 N N . GLY A 1 241 ? 0.309 -22.857 -6.684 1.00 50.31 241 GLY A N 1
ATOM 1771 C CA . GLY A 1 241 ? 0.822 -22.470 -8.005 1.00 50.31 241 GLY A CA 1
ATOM 1772 C C . GLY A 1 241 ? -0.152 -22.012 -9.090 1.00 50.31 241 GLY A C 1
ATOM 1773 O O . GLY A 1 241 ? -0.212 -22.651 -10.136 1.00 50.31 241 GLY A O 1
ATOM 1774 N N . ASP A 1 242 ? -0.806 -20.872 -8.899 1.00 48.81 242 ASP A N 1
ATOM 1775 C CA . ASP A 1 242 ? -1.150 -20.008 -10.023 1.00 48.81 242 ASP A CA 1
ATOM 1776 C C . ASP A 1 242 ? 0.193 -19.439 -10.497 1.00 48.81 242 ASP A C 1
ATOM 1778 O O . ASP A 1 242 ? 0.820 -18.627 -9.806 1.00 48.81 242 ASP A O 1
ATOM 1782 N N . GLU A 1 243 ? 0.728 -19.983 -11.594 1.00 56.91 243 GLU A N 1
ATOM 1783 C CA . GLU A 1 243 ? 1.782 -19.317 -12.353 1.00 56.91 243 GLU A CA 1
ATOM 1784 C C . GLU A 1 243 ? 1.308 -17.885 -12.536 1.00 56.91 243 GLU A C 1
ATOM 1786 O O . GLU A 1 243 ? 0.329 -17.658 -13.236 1.00 56.91 243 GLU A O 1
ATOM 1791 N N . ALA A 1 244 ? 1.927 -16.956 -11.804 1.00 56.12 244 ALA A N 1
ATOM 1792 C CA . ALA A 1 244 ? 1.573 -15.553 -11.831 1.00 56.12 244 ALA A CA 1
ATOM 1793 C C . ALA A 1 244 ? 1.724 -15.088 -13.275 1.00 56.12 244 ALA A C 1
ATOM 1795 O O . ALA A 1 244 ? 2.840 -14.762 -13.686 1.00 56.12 244 ALA A O 1
ATOM 1796 N N . ALA A 1 245 ? 0.619 -15.139 -14.024 1.00 61.91 245 ALA A N 1
ATOM 1797 C CA . ALA A 1 245 ? 0.519 -14.628 -15.371 1.00 61.91 245 ALA A CA 1
ATOM 1798 C C . ALA A 1 245 ? 1.084 -13.223 -15.282 1.00 61.91 245 ALA A C 1
ATOM 1800 O O . ALA A 1 245 ? 0.595 -12.380 -14.520 1.00 61.91 245 ALA A O 1
ATOM 1801 N N . THR A 1 246 ? 2.236 -13.030 -15.905 1.00 69.38 246 THR A N 1
ATOM 1802 C CA . THR A 1 246 ? 2.887 -11.740 -15.855 1.00 69.38 246 THR A CA 1
ATOM 1803 C C . THR A 1 246 ? 1.982 -10.833 -16.651 1.00 69.38 246 THR A C 1
ATOM 1805 O O . THR A 1 246 ? 1.888 -10.979 -17.859 1.00 69.38 246 THR A O 1
ATOM 1808 N N . ASP A 1 247 ? 1.241 -9.956 -15.980 1.00 83.94 247 ASP A N 1
ATOM 1809 C CA . ASP A 1 247 ? 0.364 -9.018 -16.668 1.00 83.94 247 ASP A CA 1
ATOM 1810 C C . ASP A 1 247 ? 1.231 -8.062 -17.490 1.00 83.94 247 ASP A C 1
ATOM 1812 O O . ASP A 1 247 ? 1.724 -7.052 -16.980 1.00 83.94 247 ASP A O 1
ATOM 1816 N N . GLN A 1 248 ? 1.465 -8.408 -18.755 1.00 93.75 248 GLN A N 1
ATOM 1817 C CA . GLN A 1 248 ? 2.266 -7.612 -19.673 1.00 93.75 248 GLN A CA 1
ATOM 1818 C C . GLN A 1 248 ? 1.351 -6.619 -20.377 1.00 93.75 248 GLN A C 1
ATOM 1820 O O . GLN A 1 248 ? 0.238 -6.949 -20.791 1.00 93.75 248 GLN A O 1
ATOM 1825 N N . TRP A 1 249 ? 1.804 -5.373 -20.488 1.00 95.62 249 TRP A N 1
ATOM 1826 C CA . TRP A 1 249 ? 0.999 -4.281 -21.021 1.00 95.62 249 TRP A CA 1
ATOM 1827 C C . TRP A 1 249 ? 1.752 -3.548 -22.122 1.00 95.62 249 TRP A C 1
ATOM 1829 O O . TRP A 1 249 ? 2.903 -3.155 -21.945 1.00 95.62 249 TRP A O 1
ATOM 1839 N N . VAL A 1 250 ? 1.066 -3.299 -23.235 1.00 95.62 250 VAL A N 1
ATOM 1840 C CA . VAL A 1 250 ? 1.573 -2.507 -24.361 1.00 95.62 250 VAL A CA 1
ATOM 1841 C C . VAL A 1 250 ? 0.680 -1.286 -24.585 1.00 95.62 250 VAL A C 1
ATOM 1843 O O . VAL A 1 250 ? -0.542 -1.352 -24.424 1.00 95.62 250 VAL A O 1
ATOM 1846 N N . GLN A 1 251 ? 1.273 -0.143 -24.932 1.00 96.94 251 GLN A N 1
ATOM 1847 C CA . GLN A 1 251 ? 0.530 1.078 -25.240 1.00 96.94 251 GLN A CA 1
ATOM 1848 C C . GLN A 1 251 ? 0.426 1.268 -26.754 1.00 96.94 251 GLN A C 1
ATOM 1850 O O . GLN A 1 251 ? 1.430 1.313 -27.453 1.00 96.94 251 GLN A O 1
ATOM 1855 N N . CYS A 1 252 ? -0.791 1.439 -27.269 1.00 96.81 252 CYS A N 1
ATOM 1856 C CA . CYS A 1 252 ? -0.987 1.732 -28.685 1.00 96.81 252 CYS A CA 1
ATOM 1857 C C . CYS A 1 252 ? -0.532 3.156 -29.039 1.00 96.81 252 CYS A C 1
ATOM 1859 O O . CYS A 1 252 ? -1.110 4.121 -28.534 1.00 96.81 252 CYS A O 1
ATOM 1861 N N . SER A 1 253 ? 0.386 3.313 -29.998 1.00 96.56 253 SER A N 1
ATOM 1862 C CA . SER A 1 253 ? 0.891 4.634 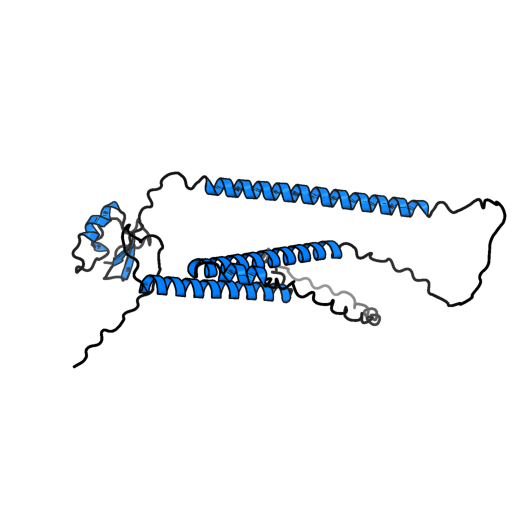-30.415 1.00 96.56 253 SER A CA 1
ATOM 1863 C C . SER A 1 253 ? -0.191 5.555 -30.999 1.00 96.56 253 SER A C 1
ATOM 1865 O O . SER A 1 253 ? -0.137 6.774 -30.825 1.00 96.56 253 SER A O 1
ATOM 1867 N N . LYS A 1 254 ? -1.230 5.000 -31.645 1.00 96.94 254 LYS A N 1
ATOM 1868 C CA . LYS A 1 254 ? -2.302 5.787 -32.284 1.00 96.94 254 LYS A CA 1
ATOM 1869 C C . LYS A 1 254 ? -3.349 6.321 -31.308 1.00 96.94 254 LYS A C 1
ATOM 1871 O O . LYS A 1 254 ? -3.702 7.495 -31.392 1.00 96.94 254 LYS A O 1
ATOM 1876 N N . CYS A 1 255 ? -3.883 5.481 -30.420 1.00 96.75 255 CYS A N 1
ATOM 1877 C CA . CYS A 1 255 ? -4.947 5.886 -29.491 1.00 96.75 255 CYS A CA 1
ATOM 1878 C C . CYS A 1 255 ? -4.476 6.080 -28.046 1.00 96.75 255 CYS A C 1
ATOM 1880 O O . CYS A 1 255 ? -5.281 6.484 -27.213 1.00 96.75 255 CYS A O 1
ATOM 1882 N N . GLN A 1 256 ? -3.203 5.798 -27.749 1.00 97.12 256 GLN A N 1
ATOM 1883 C CA . GLN A 1 256 ? -2.573 5.945 -26.430 1.00 97.12 256 GLN A CA 1
ATOM 1884 C C . GLN A 1 256 ? -3.215 5.090 -25.321 1.00 97.12 256 GLN A C 1
ATOM 1886 O O . GLN A 1 256 ? -2.988 5.331 -24.135 1.00 97.12 256 GLN A O 1
ATOM 1891 N N . GLN A 1 257 ? -3.991 4.072 -25.703 1.00 96.69 257 GLN A N 1
ATOM 1892 C CA . GLN A 1 257 ? -4.637 3.140 -24.780 1.00 96.69 257 GLN A CA 1
ATOM 1893 C C . GLN A 1 257 ? -3.671 2.007 -24.423 1.00 96.69 257 GLN A C 1
ATOM 1895 O O . GLN A 1 257 ? -3.014 1.458 -25.310 1.00 96.69 257 GLN A O 1
ATOM 1900 N N . TRP A 1 258 ? -3.627 1.647 -23.143 1.00 97.00 258 TRP A N 1
ATOM 1901 C CA . TRP A 1 258 ? -2.923 0.466 -22.649 1.00 97.00 258 TRP A CA 1
ATOM 1902 C C . TRP A 1 258 ? -3.756 -0.793 -22.895 1.00 97.00 258 TRP A C 1
ATOM 1904 O O . TRP A 1 258 ? -4.971 -0.779 -22.681 1.00 97.00 258 TRP A O 1
ATOM 1914 N N . ARG A 1 259 ? -3.108 -1.857 -23.371 1.00 96.06 259 ARG A N 1
ATOM 1915 C CA . ARG A 1 259 ? -3.701 -3.161 -23.678 1.00 96.06 259 ARG A CA 1
ATOM 1916 C C . ARG A 1 259 ? -2.934 -4.251 -22.947 1.00 96.06 259 ARG A C 1
ATOM 1918 O O . ARG A 1 259 ? -1.707 -4.266 -23.018 1.00 96.06 259 ARG A O 1
ATOM 1925 N N . GLN A 1 260 ? -3.658 -5.134 -22.270 1.00 95.75 260 GLN A N 1
ATOM 1926 C CA . GLN A 1 260 ? -3.082 -6.343 -21.695 1.00 95.75 260 GLN A CA 1
ATOM 1927 C C . GLN A 1 260 ? -2.742 -7.318 -22.828 1.00 95.75 260 GLN A C 1
ATOM 1929 O O . GLN A 1 260 ? -3.544 -7.512 -23.749 1.00 95.75 260 GLN A O 1
ATOM 1934 N N . VAL A 1 261 ? -1.544 -7.890 -22.770 1.00 95.56 261 VAL A N 1
ATOM 1935 C CA . VAL A 1 261 ? -1.027 -8.863 -23.732 1.00 95.56 261 VAL A CA 1
ATOM 1936 C C . VAL A 1 261 ? -0.980 -10.219 -23.036 1.00 95.56 261 VAL A C 1
ATOM 1938 O O . VAL A 1 261 ? -0.284 -10.341 -22.028 1.00 95.56 261 VAL A O 1
ATOM 1941 N N . PRO A 1 262 ? -1.686 -11.242 -23.539 1.00 94.50 262 PRO A N 1
ATOM 1942 C CA . PRO A 1 262 ? -1.549 -12.588 -22.999 1.00 94.50 262 PRO A CA 1
ATOM 1943 C C . PRO A 1 262 ? -0.129 -13.118 -23.236 1.00 94.50 262 PRO A C 1
ATOM 1945 O O . PRO A 1 262 ? 0.456 -12.866 -24.292 1.00 94.50 262 PRO A O 1
ATOM 1948 N N . ASP A 1 263 ? 0.405 -13.889 -22.286 1.00 92.75 263 ASP A N 1
ATOM 1949 C CA . ASP A 1 263 ? 1.793 -14.380 -22.329 1.00 92.75 263 ASP A CA 1
ATOM 1950 C C . ASP A 1 263 ? 2.117 -15.175 -23.610 1.00 92.75 263 ASP A C 1
ATOM 1952 O O . ASP A 1 263 ? 3.249 -15.148 -24.091 1.00 92.75 263 ASP A O 1
ATOM 1956 N N . GLU A 1 264 ? 1.116 -15.819 -24.219 1.00 93.69 264 GLU A N 1
ATOM 1957 C CA . GLU A 1 264 ? 1.238 -16.543 -25.492 1.00 93.69 264 GLU A CA 1
ATOM 1958 C C . GLU A 1 264 ? 1.646 -15.643 -26.674 1.00 93.69 264 GLU A C 1
ATOM 1960 O O . GLU A 1 264 ? 2.278 -16.126 -27.612 1.00 93.69 264 GLU A O 1
ATOM 1965 N N . PHE A 1 265 ? 1.319 -14.346 -26.624 1.00 94.12 265 PHE A N 1
ATOM 1966 C CA . PHE A 1 265 ? 1.589 -13.370 -27.689 1.00 94.12 265 PHE A CA 1
ATOM 1967 C C . PHE A 1 265 ? 2.740 -12.417 -27.359 1.00 94.12 265 PHE A C 1
ATOM 1969 O O . PHE A 1 265 ? 3.167 -11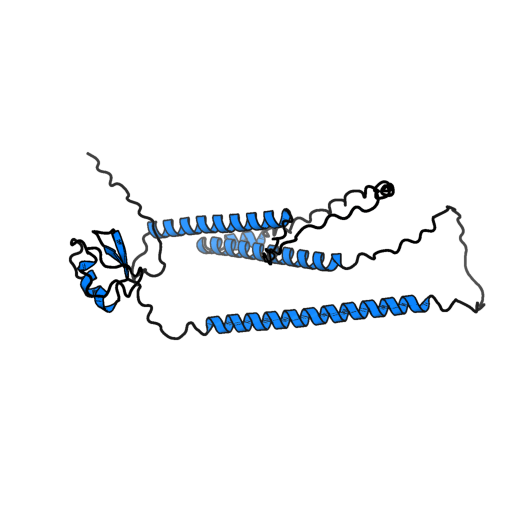.646 -28.219 1.00 94.12 265 PHE A O 1
ATOM 1976 N N . TRP A 1 266 ? 3.262 -12.450 -26.129 1.00 94.00 266 TRP A N 1
ATOM 1977 C CA . TRP A 1 266 ? 4.349 -11.561 -25.726 1.00 94.00 266 TRP A CA 1
ATOM 1978 C C . TRP A 1 266 ? 5.635 -11.726 -26.550 1.00 94.00 266 TRP A C 1
ATOM 1980 O O . TRP A 1 266 ? 6.195 -10.704 -26.951 1.00 94.00 266 TRP A O 1
ATOM 1990 N N . PRO A 1 267 ? 6.101 -12.950 -26.883 1.00 93.81 267 PRO A N 1
ATOM 1991 C CA . PRO A 1 267 ? 7.312 -13.115 -27.683 1.00 93.81 267 PRO A CA 1
ATOM 1992 C C . PRO A 1 267 ? 7.241 -12.422 -29.048 1.00 93.81 267 PRO A C 1
ATOM 1994 O O . PRO A 1 267 ? 8.263 -11.951 -29.534 1.00 93.81 267 PRO A O 1
ATOM 1997 N N . ASP A 1 268 ? 6.064 -12.326 -29.667 1.00 93.00 268 ASP A N 1
ATOM 1998 C CA . ASP A 1 268 ? 5.915 -11.654 -30.963 1.00 93.00 268 ASP A CA 1
ATOM 1999 C C . ASP A 1 268 ? 6.060 -10.129 -30.838 1.00 93.00 268 ASP A C 1
ATOM 2001 O O . ASP A 1 268 ? 6.577 -9.485 -31.747 1.00 93.00 268 ASP A O 1
ATOM 2005 N N . ILE A 1 269 ? 5.655 -9.558 -29.698 1.00 91.88 269 ILE A N 1
ATOM 2006 C CA . ILE A 1 269 ? 5.815 -8.128 -29.401 1.00 91.88 269 ILE A CA 1
ATOM 2007 C C . ILE A 1 269 ? 7.248 -7.818 -28.963 1.00 91.88 269 ILE A C 1
ATOM 2009 O O . ILE A 1 269 ? 7.815 -6.836 -29.425 1.00 91.88 269 ILE A O 1
ATOM 2013 N N . GLU A 1 270 ? 7.857 -8.648 -28.111 1.00 90.81 270 GLU A N 1
ATOM 2014 C CA . GLU A 1 270 ? 9.242 -8.452 -27.645 1.00 90.81 270 GLU A CA 1
ATOM 2015 C C . GLU A 1 270 ? 10.262 -8.582 -28.789 1.00 90.81 270 GLU A C 1
ATOM 2017 O O . GLU A 1 270 ? 11.307 -7.938 -28.762 1.00 90.81 270 GLU A O 1
ATOM 2022 N N . ASN A 1 271 ? 9.961 -9.404 -29.801 1.00 89.06 271 ASN A N 1
ATOM 2023 C CA . ASN A 1 271 ? 10.793 -9.541 -30.998 1.00 89.06 271 ASN A CA 1
ATOM 2024 C C . ASN A 1 271 ? 10.455 -8.532 -32.106 1.00 89.06 271 ASN A C 1
ATOM 2026 O O . ASN A 1 271 ? 11.176 -8.499 -33.107 1.00 89.06 271 ASN A O 1
ATOM 2030 N N . ALA A 1 272 ? 9.375 -7.756 -31.978 1.00 86.81 272 ALA A N 1
ATOM 2031 C CA . ALA A 1 272 ? 9.138 -6.644 -32.888 1.00 86.81 272 ALA A CA 1
ATOM 2032 C C . ALA A 1 272 ? 10.267 -5.622 -32.705 1.00 86.81 272 ALA A C 1
ATOM 2034 O O . ALA A 1 272 ? 10.746 -5.413 -31.589 1.00 86.81 272 ALA A O 1
ATOM 2035 N N . ASP A 1 273 ? 10.726 -5.018 -33.802 1.00 85.25 273 ASP A N 1
ATOM 2036 C CA . ASP A 1 273 ? 11.772 -4.002 -33.727 1.00 85.25 273 ASP A CA 1
ATOM 2037 C C . ASP A 1 273 ? 11.320 -2.909 -32.743 1.00 85.25 273 ASP A C 1
ATOM 2039 O O . ASP A 1 273 ? 10.252 -2.326 -32.920 1.00 85.25 273 ASP A O 1
ATOM 2043 N N . GLU A 1 274 ? 12.125 -2.624 -31.710 1.00 81.19 274 GLU A N 1
ATOM 2044 C CA . GLU A 1 274 ? 11.796 -1.646 -30.650 1.00 81.19 274 GLU A CA 1
ATOM 2045 C C . GLU A 1 274 ? 11.485 -0.236 -31.205 1.00 81.19 274 GLU A C 1
ATOM 2047 O O . GLU A 1 274 ? 10.932 0.612 -30.504 1.00 81.19 274 GLU A O 1
ATOM 2052 N N . ASP A 1 275 ? 11.840 0.008 -32.469 1.00 84.62 275 ASP A N 1
ATOM 2053 C CA . ASP A 1 275 ? 11.627 1.250 -33.208 1.00 84.62 275 ASP A CA 1
ATOM 2054 C C . ASP A 1 275 ? 10.279 1.313 -33.964 1.00 84.62 275 ASP A C 1
ATOM 2056 O O . ASP A 1 275 ? 9.929 2.376 -34.487 1.00 84.62 275 ASP A O 1
ATOM 2060 N N . GLU A 1 276 ? 9.522 0.213 -34.067 1.00 90.94 276 GLU A N 1
ATOM 2061 C CA . GLU A 1 276 ? 8.234 0.184 -34.768 1.00 90.94 276 GLU A CA 1
ATOM 2062 C C . GLU A 1 276 ? 7.064 0.467 -33.808 1.00 90.94 276 GLU A C 1
ATOM 2064 O O . GLU A 1 276 ? 6.857 -0.203 -32.798 1.00 90.94 276 GLU A O 1
ATOM 2069 N N . ASP A 1 277 ? 6.277 1.498 -34.126 1.00 94.00 277 ASP A N 1
ATOM 2070 C CA . ASP A 1 277 ? 5.093 1.880 -33.354 1.00 94.00 277 ASP A CA 1
ATOM 2071 C C . ASP A 1 277 ? 4.053 0.744 -33.325 1.00 94.00 277 ASP A C 1
ATOM 2073 O O . ASP A 1 277 ? 3.440 0.435 -34.349 1.00 94.00 277 ASP A O 1
ATOM 2077 N N . TRP A 1 278 ? 3.765 0.186 -32.145 1.00 95.62 278 TRP A N 1
ATOM 2078 C CA . TRP A 1 278 ? 2.722 -0.833 -31.994 1.00 95.62 278 TRP A CA 1
ATOM 2079 C C . TRP A 1 278 ? 1.309 -0.224 -32.026 1.00 95.62 278 TRP A C 1
ATOM 2081 O O . TRP A 1 278 ? 0.994 0.742 -31.312 1.00 95.62 278 TRP A O 1
ATOM 2091 N N . LEU A 1 279 ? 0.406 -0.796 -32.832 1.00 96.44 279 LEU A N 1
ATOM 2092 C CA . LEU A 1 279 ? -0.980 -0.335 -32.963 1.00 96.44 279 LEU A CA 1
ATOM 2093 C C . LEU A 1 279 ? -1.982 -1.422 -32.551 1.00 96.44 279 LEU A C 1
ATOM 2095 O O . LEU A 1 279 ? -1.758 -2.604 -32.766 1.00 96.44 279 LEU A O 1
ATOM 2099 N N . CYS A 1 280 ? -3.166 -1.030 -32.050 1.00 96.50 280 CYS A N 1
ATOM 2100 C CA . CYS A 1 280 ? -4.212 -1.991 -31.646 1.00 96.50 280 CYS A CA 1
ATOM 2101 C C . CYS A 1 280 ? -4.648 -2.941 -32.778 1.00 96.50 280 CYS A C 1
ATOM 2103 O O . CYS A 1 280 ? -5.196 -3.999 -32.501 1.00 96.50 280 CYS A O 1
ATOM 2105 N N . LYS A 1 281 ? -4.465 -2.544 -34.043 1.00 95.81 281 LYS A N 1
ATOM 2106 C CA . LYS A 1 281 ? -4.778 -3.367 -35.223 1.00 95.81 281 LYS A CA 1
ATOM 2107 C C . LYS A 1 281 ? -3.741 -4.467 -35.490 1.00 95.81 281 LYS A C 1
ATOM 2109 O O . LYS A 1 281 ? -4.031 -5.367 -36.268 1.00 95.81 281 LYS A O 1
ATOM 2114 N N . ASP A 1 282 ? -2.558 -4.354 -34.887 1.00 94.94 282 ASP A N 1
ATOM 2115 C CA . ASP A 1 282 ? -1.454 -5.304 -35.022 1.00 94.94 282 ASP A CA 1
ATOM 2116 C C . ASP A 1 282 ? -1.514 -6.373 -33.912 1.00 94.94 282 ASP A C 1
ATOM 2118 O O . ASP A 1 282 ? -0.702 -7.293 -33.884 1.00 94.94 282 ASP A O 1
ATOM 2122 N N . ALA A 1 283 ? -2.497 -6.279 -33.005 1.00 95.38 283 ALA A N 1
ATOM 2123 C CA . ALA A 1 283 ? -2.781 -7.308 -32.016 1.00 95.38 283 ALA A CA 1
ATOM 2124 C C . ALA A 1 283 ? -3.191 -8.621 -32.704 1.00 95.38 283 ALA A C 1
ATOM 2126 O O . ALA A 1 283 ? -4.129 -8.655 -33.502 1.00 95.38 283 ALA A O 1
ATOM 2127 N N . LEU A 1 284 ? -2.501 -9.710 -32.358 1.00 95.88 284 LEU A N 1
ATOM 2128 C CA . LEU A 1 284 ? -2.815 -11.067 -32.821 1.00 95.88 284 LEU A CA 1
ATOM 2129 C C . LEU A 1 284 ? -3.870 -11.770 -31.944 1.00 95.88 284 LEU A C 1
ATOM 2131 O O . LEU A 1 284 ? -4.248 -12.905 -32.232 1.00 95.88 284 LEU A O 1
ATOM 2135 N N . TRP A 1 285 ? -4.350 -11.092 -30.898 1.00 95.38 285 TRP A N 1
ATOM 2136 C CA . TRP A 1 285 ? -5.381 -11.552 -29.966 1.00 95.38 285 TRP A CA 1
ATOM 2137 C C . TRP A 1 285 ? -6.615 -10.644 -30.006 1.00 95.38 285 TRP A C 1
ATOM 2139 O O . TRP A 1 285 ? -6.559 -9.514 -30.502 1.00 95.38 285 TRP A O 1
ATOM 2149 N N . ASP A 1 286 ? -7.738 -11.130 -29.471 1.00 96.00 286 ASP A N 1
ATOM 2150 C CA . ASP A 1 286 ? -8.951 -10.324 -29.352 1.00 96.00 286 ASP A CA 1
ATOM 2151 C C . ASP A 1 286 ? -8.809 -9.306 -28.212 1.00 96.00 286 ASP A C 1
ATOM 2153 O O . ASP A 1 286 ? -8.877 -9.634 -27.030 1.00 96.00 286 ASP A O 1
ATOM 2157 N N . VAL A 1 287 ? -8.605 -8.040 -28.571 1.00 94.56 287 VAL A N 1
ATOM 2158 C CA . VAL A 1 287 ? -8.423 -6.945 -27.608 1.00 94.56 287 VAL A CA 1
ATOM 2159 C C . VAL A 1 287 ? -9.681 -6.612 -26.797 1.00 94.56 287 VAL A C 1
ATOM 2161 O O . VAL A 1 287 ? -9.577 -5.849 -25.834 1.00 94.56 287 VAL A O 1
ATOM 2164 N N . GLU A 1 288 ? -10.861 -7.114 -27.181 1.00 95.94 288 GLU A N 1
ATOM 2165 C CA . GLU A 1 288 ? -12.110 -6.911 -26.436 1.00 95.94 288 GLU A CA 1
ATOM 2166 C C . GLU A 1 288 ? -12.289 -7.937 -25.309 1.00 95.94 288 GLU A C 1
ATOM 2168 O O . GLU A 1 288 ? -12.992 -7.654 -24.336 1.00 95.94 288 GLU A O 1
ATOM 2173 N N . GLU A 1 289 ? -11.622 -9.092 -25.381 1.00 95.69 289 GLU A N 1
ATOM 2174 C CA . GLU A 1 289 ? -11.683 -10.127 -24.337 1.00 95.69 289 GLU A CA 1
ATOM 2175 C C . GLU A 1 289 ? -10.881 -9.759 -23.079 1.00 95.69 289 GLU A C 1
ATOM 2177 O O . GLU A 1 289 ? -11.182 -10.256 -21.995 1.00 95.69 289 GLU A O 1
ATOM 2182 N N . TYR A 1 290 ? -9.930 -8.828 -23.195 1.00 92.44 290 TYR A N 1
ATOM 2183 C CA . TYR A 1 290 ? -9.033 -8.407 -22.114 1.00 92.44 290 TYR A CA 1
ATOM 2184 C C . TYR A 1 290 ? -9.267 -6.949 -21.708 1.00 92.44 290 TYR A C 1
ATOM 2186 O O . TYR A 1 290 ? -9.764 -6.136 -22.494 1.00 92.44 290 TYR A O 1
ATOM 2194 N N . GLU A 1 291 ? -8.904 -6.586 -20.476 1.00 90.62 291 GLU A N 1
ATOM 2195 C CA . GLU A 1 291 ? -9.071 -5.215 -19.986 1.00 90.62 291 GLU A CA 1
ATOM 2196 C C . GLU A 1 291 ? -8.293 -4.220 -20.880 1.00 90.62 291 GLU A C 1
ATOM 2198 O O . GLU A 1 291 ? -7.131 -4.461 -21.226 1.00 90.62 291 GLU A O 1
ATOM 2203 N N . PRO A 1 292 ? -8.896 -3.083 -21.296 1.00 90.69 292 PRO A N 1
ATOM 2204 C CA . PRO A 1 292 ? -10.135 -2.469 -20.797 1.00 90.69 292 PRO A CA 1
ATOM 2205 C C . PRO A 1 292 ? -11.434 -2.825 -21.560 1.00 90.69 292 PRO A C 1
ATOM 2207 O O . PRO A 1 292 ? -12.401 -2.067 -21.471 1.00 90.69 292 PRO A O 1
ATOM 2210 N N . HIS A 1 293 ? -11.480 -3.917 -22.329 1.00 93.69 293 HIS A N 1
ATOM 2211 C CA . HIS A 1 293 ? -12.646 -4.352 -23.122 1.00 93.69 293 HIS A CA 1
ATOM 2212 C C . HIS A 1 293 ? -13.158 -3.299 -24.113 1.00 93.69 293 HIS A C 1
ATOM 2214 O O . HIS A 1 293 ? -14.361 -3.133 -24.326 1.00 93.69 293 HIS A O 1
ATOM 2220 N N . THR A 1 294 ? -12.242 -2.521 -24.690 1.00 94.56 294 THR A N 1
ATOM 2221 C CA . THR A 1 294 ? -12.582 -1.534 -25.721 1.00 94.56 294 THR A CA 1
ATOM 2222 C C . THR A 1 294 ? -12.151 -2.025 -27.101 1.00 94.56 294 THR A C 1
ATOM 2224 O O . THR A 1 294 ? -11.064 -2.595 -27.216 1.00 94.56 294 THR A O 1
ATOM 2227 N N . PRO A 1 295 ? -12.919 -1.750 -28.169 1.00 95.88 295 PRO A N 1
ATOM 2228 C CA . PRO A 1 295 ? -12.558 -2.179 -29.517 1.00 95.88 295 PRO A CA 1
ATOM 2229 C C . PRO A 1 295 ? -11.214 -1.590 -29.965 1.00 95.88 295 PRO A C 1
ATOM 2231 O O . PRO A 1 295 ? -10.780 -0.533 -29.483 1.00 95.88 295 PRO A O 1
ATOM 2234 N N . ALA A 1 296 ? -10.547 -2.263 -30.906 1.00 94.94 296 ALA A N 1
ATOM 2235 C CA . ALA A 1 296 ? -9.316 -1.769 -31.518 1.00 94.94 296 ALA A CA 1
ATOM 2236 C C . ALA A 1 296 ? -9.545 -0.404 -32.194 1.00 94.94 296 ALA A C 1
ATOM 2238 O O . ALA A 1 296 ? -10.557 -0.181 -32.861 1.00 94.94 296 ALA A O 1
ATOM 2239 N N . CYS A 1 297 ? -8.597 0.527 -32.046 1.00 93.44 297 CYS A N 1
ATOM 2240 C CA . CYS A 1 297 ? -8.696 1.816 -32.724 1.00 93.44 297 CYS A CA 1
ATOM 2241 C C . CYS A 1 297 ? -8.424 1.655 -34.230 1.00 93.44 297 CYS A C 1
ATOM 2243 O O . CYS A 1 297 ? -7.341 1.218 -34.627 1.00 93.44 297 CYS A O 1
ATOM 2245 N N . CYS A 1 298 ? -9.396 2.027 -35.066 1.00 78.69 298 CYS A N 1
ATOM 2246 C CA . CYS A 1 298 ? -9.251 2.029 -36.523 1.00 78.69 298 CYS A CA 1
ATOM 2247 C C . CYS A 1 298 ? -8.401 3.195 -37.018 1.00 78.69 298 CYS A C 1
ATOM 2249 O O . CYS A 1 298 ? -8.553 4.345 -36.542 1.00 78.69 298 CYS A O 1
#

Secondary structure (DSSP, 8-state):
---PPPP--------TT---TT----HHHHHHHHHHHHHHHHHHHHHHHHHHHHHHTT------------------------PPPPP-PPP---PPPPPPPP-------PPPHHHHHHHHHS-HHHHHHHHHHHHHHHHHHHHHHHHHHHHHHHHHTT----------------------------------TTSHHHHHHHHHHHHHHHHHHHHHHHHHHHHHHHHHHHHHHHTTSS-S-------EEEE-TTT--EEEE-TTTHHHHHTS-TTS---GGG-SS-TTTSTT--PPP-

Radius of gyration: 38.07 Å; chains: 1; bounding box: 91×52×121 Å

Organism: NCBI:txid47775

Foldseek 3Di:
DDDDDDDDDDDDDPPVPPPDPPDDQDPVNVVVVVVVVVVVVVVVVVVVVVVVVCVVVVPDPPPDDDPDDDDDDDDDDDDDDDDDDDPDDDDPDPDDDPDDDPPPDPDDPDQDPVNVVVLVVDDPVVSVVVVVVVVVVVVVVVVVVVVVVVVVVVVVVPDDPPDPDDDDDDDDDDDDDDDDDDDDDDDDPDDDPPPVVVVVVVVVVVVVVVVVVVVVVVVVVVVVVVVVVVVVVVVVPVPDDPPPQPQDWDAQPPPRDIFTDGPVCVVVVVPPDPPDGDFQVPDPDQRLVGPPNDHGDD

InterPro domains:
  IPR011124 Zinc finger, CW-type [PF07496] (248-288)
  IPR011124 Zinc finger, CW-type [PS51050] (243-298)

pLDDT: mean 71.22, std 19.03, range [34.28, 97.25]